Protein 3RPJ (pdb70)

CATH classification: 3.30.310.230

B-factor: mean 46.16, std 15.96, range [25.67, 108.01]

Solvent-accessible surface area: 14270 Å² total

Structure (mmCIF, N/CA/C/O backbone):
data_3RPJ
#
_entry.id   3RPJ
#
_cell.length_a   50.380
_cell.length_b   77.952
_cell.length_c   86.163
_cell.angle_alpha   90.000
_cell.angle_beta   90.000
_cell.angle_gamma   90.000
#
_symmetry.space_group_name_H-M   'P 21 21 21'
#
loop_
_entity.id
_entity.type
_entity.pdbx_description
1 polymer 'Curlin genes transcriptional regulator'
2 non-polymer 'SULFATE ION'
3 non-polymer 1,2-ETHANEDIOL
4 water water
#
loop_
_atom_site.group_PDB
_atom_site.id
_atom_site.type_symbol
_atom_site.label_atom_id
_atom_site.label_alt_id
_atom_site.label_comp_id
_atom_site.label_asym_id
_atom_site.label_entity_id
_atom_site.label_seq_id
_atom_site.pdbx_PDB_ins_code
_atom_site.Cartn_x
_atom_site.Cartn_y
_atom_site.Cartn_z
_atom_site.occupancy
_atom_site.B_iso_or_equiv
_atom_site.auth_seq_id
_atom_site.auth_comp_id
_atom_site.auth_asym_id
_atom_site.auth_atom_id
_atom_site.pdbx_PDB_model_num
ATOM 1 N N . LEU A 1 8 ? 52.242 45.455 21.589 1.00 77.23 5 LEU A N 1
ATOM 2 C CA . LEU A 1 8 ? 51.276 44.316 21.525 1.00 74.83 5 LEU A CA 1
ATOM 3 C C . LEU A 1 8 ? 51.960 43.015 21.942 1.00 73.17 5 LEU A C 1
ATOM 4 O O . LEU A 1 8 ? 53.135 42.792 21.626 1.00 73.27 5 LEU A O 1
ATOM 9 N N . HIS A 1 9 ? 51.210 42.158 22.632 1.00 71.73 6 HIS A N 1
ATOM 10 C CA . HIS A 1 9 ? 51.723 40.885 23.119 1.00 70.37 6 HIS A CA 1
ATOM 11 C C . HIS A 1 9 ? 50.784 39.729 22.750 1.00 67.28 6 HIS A C 1
ATOM 12 O O . HIS A 1 9 ? 49.578 39.810 22.974 1.00 66.95 6 HIS A O 1
ATOM 19 N N . PRO A 1 10 ? 51.332 38.653 22.160 1.00 64.24 7 PRO A N 1
ATOM 20 C CA . PRO A 1 10 ? 52.747 38.441 21.837 1.00 63.51 7 PRO A CA 1
ATOM 21 C C . PRO A 1 10 ? 53.283 39.377 20.745 1.00 62.59 7 PRO A C 1
ATOM 22 O O . PRO A 1 10 ? 52.505 39.907 19.941 1.00 62.01 7 PRO A O 1
ATOM 26 N N . THR A 1 11 ? 54.607 39.550 20.743 1.00 62.22 8 THR A N 1
ATOM 27 C CA . THR A 1 11 ? 55.337 40.403 19.794 1.00 61.99 8 THR A CA 1
ATOM 28 C C . THR A 1 11 ? 55.377 39.841 18.384 1.00 59.95 8 THR A C 1
ATOM 29 O O . THR A 1 11 ? 55.133 38.648 18.162 1.00 57.41 8 THR A O 1
ATOM 33 N N . ARG A 1 12 ? 55.720 40.709 17.437 1.00 59.91 9 ARG A N 1
ATOM 34 C CA . ARG A 1 12 ? 55.927 40.300 16.051 1.00 58.40 9 ARG A CA 1
ATOM 35 C C . ARG A 1 12 ? 57.033 39.250 15.977 1.00 56.86 9 ARG A C 1
ATOM 36 O O . ARG A 1 12 ? 56.876 38.239 15.295 1.00 54.89 9 ARG A O 1
ATOM 44 N N . GLY A 1 13 ? 58.134 39.500 16.683 1.00 57.17 10 GLY A N 1
ATOM 45 C CA . GLY A 1 13 ? 59.271 38.566 16.763 1.00 56.73 10 GLY A CA 1
ATOM 46 C C . GLY A 1 13 ? 58.890 37.171 17.240 1.00 54.00 10 GLY A C 1
ATOM 47 O O . GLY A 1 13 ? 59.271 36.181 16.624 1.00 52.93 10 GLY A O 1
ATOM 48 N N . LYS A 1 14 ? 58.105 37.104 18.315 1.00 52.08 11 LYS A N 1
ATOM 49 C CA . LYS A 1 14 ? 57.606 35.830 18.857 1.00 50.65 11 LYS A CA 1
ATOM 50 C C . LYS A 1 14 ? 56.699 35.107 17.864 1.00 47.03 11 LYS A C 1
ATOM 51 O O . LYS A 1 14 ? 56.765 33.880 17.768 1.00 45.34 11 LYS A O 1
ATOM 57 N N . LEU A 1 15 ? 55.830 35.860 17.172 1.00 45.04 12 LEU A N 1
ATOM 58 C CA . LEU A 1 15 ? 54.928 35.271 16.187 1.00 42.89 12 LEU A CA 1
ATOM 59 C C . LEU A 1 15 ? 55.727 34.689 15.033 1.00 41.83 12 LEU A C 1
ATOM 60 O O . LEU A 1 15 ? 55.461 33.576 14.585 1.00 38.83 12 LEU A O 1
ATOM 65 N N . LEU A 1 16 ? 56.718 35.438 14.566 1.00 42.94 13 LEU A N 1
ATOM 66 C CA . LEU A 1 16 ? 57.603 34.965 13.495 1.00 43.97 13 LEU A CA 1
ATOM 67 C C . LEU A 1 16 ? 58.262 33.615 13.820 1.00 43.44 13 LEU A C 1
ATOM 68 O O . LEU A 1 16 ? 58.287 32.706 12.986 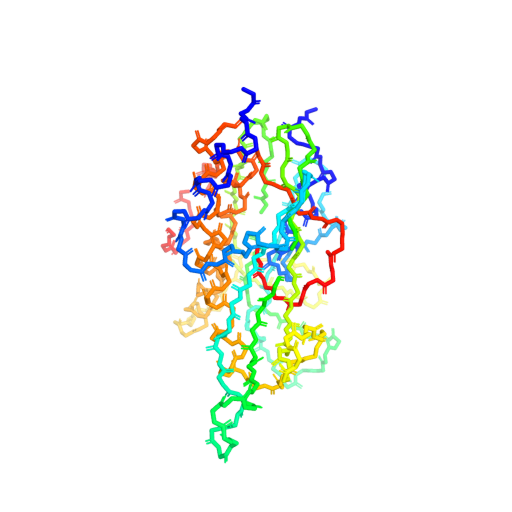1.00 42.83 13 LEU A O 1
ATOM 73 N N . LYS A 1 17 ? 58.853 33.521 15.002 1.00 44.05 14 LYS A N 1
ATOM 74 C CA . LYS A 1 17 ? 59.516 32.282 15.427 1.00 44.24 14 LYS A CA 1
ATOM 75 C C . LYS A 1 17 ? 58.498 31.149 15.560 1.00 41.68 14 LYS A C 1
ATOM 76 O O . LYS A 1 17 ? 58.719 30.039 15.069 1.00 41.79 14 LYS A O 1
ATOM 82 N N . ARG A 1 18 ? 57.357 31.437 16.171 1.00 39.46 15 ARG A N 1
ATOM 83 C CA . ARG A 1 18 ? 56.335 30.397 16.325 1.00 37.19 15 ARG A CA 1
ATOM 84 C C . ARG A 1 18 ? 55.835 29.893 14.988 1.00 35.30 15 ARG A C 1
ATOM 85 O O . ARG A 1 18 ? 55.672 28.681 14.813 1.00 34.98 15 ARG A O 1
ATOM 93 N N . PHE A 1 19 ? 55.587 30.802 14.038 1.00 34.11 16 PHE A N 1
ATOM 94 C CA . PHE A 1 19 ? 55.140 30.431 12.718 1.00 33.62 16 PHE A CA 1
ATOM 95 C C . PHE A 1 19 ? 56.210 29.694 11.910 1.00 33.27 16 PHE A C 1
ATOM 96 O O . PHE A 1 19 ? 55.888 28.819 11.115 1.00 32.64 16 PHE A O 1
ATOM 104 N N . ALA A 1 20 ? 57.457 30.067 12.087 1.00 34.42 17 ALA A N 1
ATOM 105 C CA . ALA A 1 20 ? 58.553 29.392 11.397 1.00 36.35 17 ALA A CA 1
ATOM 106 C C . ALA A 1 20 ? 58.659 27.922 11.817 1.00 37.41 17 ALA A C 1
ATOM 107 O O . ALA A 1 20 ? 59.155 27.098 11.056 1.00 38.79 17 ALA A O 1
ATOM 109 N N . GLN A 1 21 ? 58.245 27.620 13.052 1.00 36.97 18 GLN A N 1
ATOM 110 C CA . GLN A 1 21 ? 58.301 26.257 13.592 1.00 38.18 18 GLN A CA 1
ATOM 111 C C . GLN A 1 21 ? 57.351 25.285 12.869 1.00 37.11 18 GLN A C 1
ATOM 112 O O . GLN A 1 21 ? 57.543 24.090 12.927 1.00 36.68 18 GLN A O 1
ATOM 118 N N . ILE A 1 22 ? 56.314 25.814 12.229 1.00 36.42 19 ILE A N 1
ATOM 119 C CA . ILE A 1 22 ? 55.374 24.999 11.451 1.00 38.25 19 ILE A CA 1
ATOM 120 C C . ILE A 1 22 ? 55.980 24.347 10.227 1.00 39.32 19 ILE A C 1
ATOM 121 O O . ILE A 1 22 ? 55.450 23.368 9.762 1.00 40.12 19 ILE A O 1
ATOM 126 N N . GLY A 1 23 ? 57.096 24.869 9.722 1.00 41.37 20 GLY A N 1
ATOM 127 C CA . GLY A 1 23 ? 57.727 24.346 8.526 1.00 41.72 20 GLY A CA 1
ATOM 128 C C . GLY A 1 23 ? 58.267 25.431 7.586 1.00 42.68 20 GLY A C 1
ATOM 129 O O . GLY A 1 23 ? 58.301 26.638 7.918 1.00 41.39 20 GLY A O 1
ATOM 130 N N . PRO A 1 24 ? 58.675 25.010 6.381 1.00 43.36 21 PRO A N 1
ATOM 131 C CA . PRO A 1 24 ? 59.233 25.914 5.392 1.00 44.19 21 PRO A CA 1
ATOM 132 C C . PRO A 1 24 ? 58.129 26.645 4.616 1.00 41.44 21 PRO A C 1
ATOM 133 O O . PRO A 1 24 ? 57.990 26.410 3.399 1.00 43.19 21 PRO A O 1
ATOM 137 N N . TYR A 1 25 ? 57.294 27.434 5.309 1.00 38.50 22 TYR A N 1
ATOM 138 C CA . TYR A 1 25 ? 56.230 28.196 4.698 1.00 35.43 22 TYR A CA 1
ATOM 139 C C . TYR A 1 25 ? 56.436 29.695 4.834 1.00 35.06 22 TYR A C 1
ATOM 140 O O . TYR A 1 25 ? 56.364 30.432 3.856 1.00 34.94 22 TYR A O 1
ATOM 149 N N . ILE A 1 26 ? 56.705 30.157 6.040 1.00 34.83 23 ILE A N 1
ATOM 150 C CA . ILE A 1 26 ? 56.779 31.574 6.280 1.00 35.83 23 ILE A CA 1
ATOM 151 C C . ILE A 1 26 ? 57.993 32.155 5.535 1.00 39.16 23 ILE A C 1
ATOM 152 O O . ILE A 1 26 ? 59.019 31.508 5.478 1.00 40.05 23 ILE A O 1
ATOM 157 N N . ARG A 1 27 ? 57.836 33.333 4.933 1.00 40.61 24 ARG A N 1
ATOM 158 C CA . ARG A 1 27 ? 58.933 34.032 4.261 1.00 45.80 24 ARG A CA 1
ATOM 159 C C . ARG A 1 27 ? 59.201 35.306 5.049 1.00 48.11 24 ARG A C 1
ATOM 160 O O . ARG A 1 27 ? 58.480 36.311 4.893 1.00 47.60 24 ARG A O 1
ATOM 168 N N . GLU A 1 28 ? 60.200 35.247 5.925 1.00 51.25 25 GLU A N 1
ATOM 169 C CA . GLU A 1 28 ? 60.513 36.361 6.838 1.00 54.94 25 GLU A CA 1
ATOM 170 C C . GLU A 1 28 ? 60.748 37.676 6.097 1.00 57.31 25 GLU A C 1
ATOM 171 O O . GLU A 1 28 ? 60.212 38.710 6.494 1.00 57.64 25 GLU A O 1
ATOM 177 N N . GLN A 1 29 ? 61.530 37.638 5.019 1.00 59.68 26 GLN A N 1
ATOM 178 C CA . GLN A 1 29 ? 61.834 38.863 4.273 1.00 62.44 26 GLN A CA 1
ATOM 179 C C . GLN A 1 29 ? 60.599 39.499 3.601 1.00 60.67 26 GLN A C 1
ATOM 180 O O . GLN A 1 29 ? 60.689 40.618 3.108 1.00 62.52 26 GLN A O 1
ATOM 186 N N . GLN A 1 30 ? 59.456 38.810 3.577 1.00 57.10 27 GLN A N 1
ATOM 187 C CA . GLN A 1 30 ? 58.217 39.409 3.049 1.00 56.03 27 GLN A CA 1
ATOM 188 C C . GLN A 1 30 ? 57.168 39.699 4.115 1.00 54.41 27 GLN A C 1
ATOM 189 O O . GLN A 1 30 ? 56.056 40.096 3.794 1.00 53.38 27 GLN A O 1
ATOM 195 N N . CYS A 1 31 ? 57.516 39.513 5.381 1.00 54.41 28 CYS A N 1
ATOM 196 C CA . CYS A 1 31 ? 56.563 39.752 6.452 1.00 53.11 28 CYS A CA 1
ATOM 197 C C . CYS A 1 31 ? 56.492 41.236 6.786 1.00 55.44 28 CYS A C 1
ATOM 198 O O . CYS A 1 31 ? 57.507 41.828 7.133 1.00 59.26 28 CYS A O 1
ATOM 201 N N . GLU A 1 33 ? 55.063 43.853 6.864 1.00 72.48 30 GLU A N 1
ATOM 202 C CA . GLU A 1 33 ? 55.128 44.820 7.973 1.00 74.23 30 GLU A CA 1
ATOM 203 C C . GLU A 1 33 ? 53.737 44.926 8.621 1.00 72.50 30 GLU A C 1
ATOM 204 O O . GLU A 1 33 ? 52.856 45.599 8.072 1.00 73.57 30 GLU A O 1
ATOM 206 N N . SER A 1 34 ? 53.540 44.251 9.760 1.00 69.81 31 SER A N 1
ATOM 207 C CA . SER A 1 34 ? 52.181 43.954 10.312 1.00 66.82 31 SER A CA 1
ATOM 208 C C . SER A 1 34 ? 51.374 42.877 9.521 1.00 62.56 31 SER A C 1
ATOM 209 O O . SER A 1 34 ? 50.204 42.585 9.837 1.00 61.57 31 SER A O 1
ATOM 212 N N . GLN A 1 35 ? 51.985 42.317 8.481 1.00 59.17 32 GLN A N 1
ATOM 213 C CA . GLN A 1 35 ? 51.422 41.201 7.750 1.00 54.82 32 GLN A CA 1
ATOM 214 C C . GLN A 1 35 ? 52.472 40.114 7.790 1.00 50.55 32 GLN A C 1
ATOM 215 O O . GLN A 1 35 ? 53.663 40.405 7.777 1.00 51.02 32 GLN A O 1
ATOM 221 N N . PHE A 1 36 ? 52.040 38.861 7.886 1.00 44.96 33 PHE A N 1
ATOM 222 C CA . PHE A 1 36 ? 52.949 37.741 7.703 1.00 42.06 33 PHE A CA 1
ATOM 223 C C . PHE A 1 36 ? 52.641 37.106 6.331 1.00 39.83 33 PHE A C 1
ATOM 224 O O . PHE A 1 36 ? 51.495 37.090 5.887 1.00 38.88 33 PHE A O 1
ATOM 232 N N . PHE A 1 37 ? 53.680 36.608 5.683 1.00 38.37 34 PHE A N 1
ATOM 233 C CA . PHE A 1 37 ? 53.593 36.003 4.367 1.00 36.55 34 PHE A CA 1
ATOM 234 C C . PHE A 1 37 ? 54.086 34.564 4.394 1.00 34.80 34 PHE A C 1
ATOM 235 O O . PHE A 1 37 ? 55.176 34.279 4.893 1.00 35.81 34 PHE A O 1
ATOM 243 N N . PHE A 1 38 ? 53.267 33.673 3.843 1.00 32.14 35 PHE A N 1
ATOM 244 C CA . PHE A 1 38 ? 53.543 32.245 3.775 1.00 31.82 35 PHE A CA 1
ATOM 245 C C . PHE A 1 38 ? 53.362 31.782 2.339 1.00 31.93 35 PHE A C 1
ATOM 246 O O . PHE A 1 38 ? 52.503 32.294 1.621 1.00 31.43 35 PHE A O 1
ATOM 254 N N . ASP A 1 39 ? 54.132 30.789 1.905 1.00 32.08 36 ASP A N 1
ATOM 255 C CA . ASP A 1 39 ? 53.803 30.173 0.611 1.00 32.24 36 ASP A CA 1
ATOM 256 C C . ASP A 1 39 ? 54.265 28.737 0.543 1.00 33.34 36 ASP A C 1
ATOM 257 O O . ASP A 1 39 ? 54.940 28.260 1.459 1.00 33.82 36 ASP A O 1
ATOM 262 N N . CYS A 1 40 ? 53.839 28.052 -0.513 1.00 33.20 37 CYS A N 1
ATOM 263 C CA . CYS A 1 40 ? 54.143 26.660 -0.692 1.00 33.92 37 CYS A CA 1
ATOM 264 C C . CYS A 1 40 ? 54.219 26.341 -2.193 1.00 34.65 37 CYS A C 1
ATOM 265 O O . CYS A 1 40 ? 53.290 26.593 -2.943 1.00 31.44 37 CYS A O 1
ATOM 268 N N . LEU A 1 41 ? 55.401 25.865 -2.608 1.00 36.11 38 LEU A N 1
ATOM 269 C CA . LEU A 1 41 ? 55.670 25.401 -3.957 1.00 38.41 38 LEU A CA 1
ATOM 270 C C . LEU A 1 41 ? 55.305 23.937 -4.010 1.00 39.11 38 LEU A C 1
ATOM 271 O O . LEU A 1 41 ? 56.135 23.072 -3.754 1.00 40.99 38 LEU A O 1
ATOM 276 N N . ALA A 1 42 ? 54.057 23.674 -4.349 1.00 37.54 39 ALA A N 1
ATOM 277 C CA . ALA A 1 42 ? 53.482 22.350 -4.253 1.00 38.28 39 ALA A CA 1
ATOM 278 C C . ALA A 1 42 ? 53.782 21.441 -5.436 1.00 39.45 39 ALA A C 1
ATOM 279 O O . ALA A 1 42 ? 54.054 20.262 -5.234 1.00 41.69 39 ALA A O 1
ATOM 281 N N . VAL A 1 43 ? 53.717 21.958 -6.665 1.00 39.00 40 VAL A N 1
ATOM 282 C CA . VAL A 1 43 ? 53.868 21.129 -7.867 1.00 39.50 40 VAL A CA 1
ATOM 283 C C . VAL A 1 43 ? 54.738 21.866 -8.869 1.00 41.36 40 VAL A C 1
ATOM 284 O O . VAL A 1 43 ? 54.441 22.981 -9.275 1.00 38.71 40 VAL A O 1
ATOM 288 N N . CYS A 1 44 ? 55.865 21.263 -9.250 1.00 44.22 41 CYS A N 1
ATOM 289 C CA . CYS A 1 44 ? 56.699 21.876 -10.270 1.00 46.77 41 CYS A CA 1
ATOM 290 C C . CYS A 1 44 ? 55.977 21.917 -11.615 1.00 46.02 41 CYS A C 1
ATOM 291 O O . CYS A 1 44 ? 55.322 20.952 -12.001 1.00 46.60 41 CYS A O 1
ATOM 294 N N . VAL A 1 45 ? 56.073 23.043 -12.317 1.00 46.36 42 VAL A N 1
ATOM 295 C CA . VAL A 1 45 ? 55.348 23.238 -13.573 1.00 46.58 42 VAL A CA 1
ATOM 296 C C . VAL A 1 45 ? 55.900 22.303 -14.659 1.00 50.35 42 VAL A C 1
ATOM 297 O O . VAL A 1 45 ? 55.132 21.661 -15.392 1.00 49.22 42 VAL A O 1
ATOM 301 N N . ASN A 1 46 ? 57.226 22.234 -14.739 1.00 54.22 43 ASN A N 1
ATOM 302 C CA . ASN A 1 46 ? 57.931 21.393 -15.704 1.00 59.23 43 ASN A CA 1
ATOM 303 C C . ASN A 1 46 ? 59.308 21.067 -15.138 1.00 62.73 43 ASN A C 1
ATOM 304 O O . ASN A 1 46 ? 60.175 21.935 -15.067 1.00 63.74 43 ASN A O 1
ATOM 309 N N . LYS A 1 47 ? 59.486 19.826 -14.694 1.00 65.83 44 LYS A N 1
ATOM 310 C CA . LYS A 1 47 ? 60.775 19.381 -14.151 1.00 70.71 44 LYS A CA 1
ATOM 311 C C . LYS A 1 47 ? 61.910 19.358 -15.190 1.00 75.68 44 LYS A C 1
ATOM 312 O O . LYS A 1 47 ? 63.085 19.371 -14.810 1.00 78.51 44 LYS A O 1
ATOM 318 N N . LYS A 1 48 ? 61.573 19.317 -16.485 1.00 77.47 45 LYS A N 1
ATOM 319 C CA . LYS A 1 48 ? 62.596 19.304 -17.548 1.00 82.38 45 LYS A CA 1
ATOM 320 C C . LYS A 1 48 ? 63.368 20.626 -17.599 1.00 84.81 45 LYS A C 1
ATOM 321 O O . LYS A 1 48 ? 64.480 20.672 -18.113 1.00 88.93 45 LYS A O 1
ATOM 323 N N . VAL A 1 49 ? 62.786 21.696 -17.058 1.00 83.32 46 VAL A N 1
ATOM 324 C CA . VAL A 1 49 ? 63.474 22.988 -16.986 1.00 85.41 46 VAL A CA 1
ATOM 325 C C . VAL A 1 49 ? 64.570 22.955 -15.909 1.00 87.77 46 VAL A C 1
ATOM 326 O O . VAL A 1 49 ? 64.428 22.290 -14.876 1.00 86.46 46 VAL A O 1
ATOM 330 N N . THR A 1 50 ? 65.674 23.659 -16.157 1.00 91.89 47 THR A N 1
ATOM 331 C CA . THR A 1 50 ? 66.750 23.767 -15.162 1.00 94.21 47 THR A CA 1
ATOM 332 C C . THR A 1 50 ? 66.213 24.422 -13.896 1.00 91.25 47 THR A C 1
ATOM 333 O O . THR A 1 50 ? 65.206 25.141 -13.961 1.00 88.29 47 THR A O 1
ATOM 337 N N . PRO A 1 51 ? 66.870 24.180 -12.740 1.00 92.01 48 PRO A N 1
ATOM 338 C CA . PRO A 1 51 ? 66.359 24.700 -11.458 1.00 89.05 48 PRO A CA 1
ATOM 339 C C . PRO A 1 51 ? 66.352 26.234 -11.330 1.00 88.39 48 PRO A C 1
ATOM 340 O O . PRO A 1 51 ? 65.680 26.774 -10.444 1.00 85.74 48 PRO A O 1
ATOM 344 N N . GLU A 1 52 ? 67.126 26.920 -12.173 1.00 90.83 49 GLU A N 1
ATOM 345 C CA . GLU A 1 52 ? 67.148 28.382 -12.188 1.00 90.37 49 GLU A CA 1
ATOM 346 C C . GLU A 1 52 ? 65.785 28.966 -12.610 1.00 85.84 49 GLU A C 1
ATOM 347 O O . GLU A 1 52 ? 65.231 29.798 -11.893 1.00 83.81 49 GLU A O 1
ATOM 349 N N . LYS A 1 53 ? 65.254 28.515 -13.749 1.00 84.06 50 LYS A N 1
ATOM 350 C CA . LYS A 1 53 ? 63.997 29.058 -14.324 1.00 80.39 50 LYS A CA 1
ATOM 351 C C . LYS A 1 53 ? 62.721 28.266 -13.956 1.00 75.17 50 LYS A C 1
ATOM 352 O O . LYS A 1 53 ? 61.646 28.485 -14.544 1.00 73.35 50 LYS A O 1
ATOM 354 N N . ARG A 1 54 ? 62.832 27.361 -12.987 1.00 72.53 51 ARG A N 1
ATOM 355 C CA . ARG A 1 54 ? 61.697 26.527 -12.601 1.00 68.28 51 ARG A CA 1
ATOM 356 C C . ARG A 1 54 ? 60.540 27.330 -12.010 1.00 62.80 51 ARG A C 1
ATOM 357 O O . ARG A 1 54 ? 60.741 28.289 -11.274 1.00 62.69 51 ARG A O 1
ATOM 365 N N . GLU A 1 55 ? 59.328 26.901 -12.332 1.00 57.70 52 GLU A N 1
ATOM 366 C CA . GLU A 1 55 ? 58.107 27.537 -11.850 1.00 53.02 52 GLU A CA 1
ATOM 367 C C . GLU A 1 55 ? 57.285 26.487 -11.114 1.00 48.55 52 GLU A C 1
ATOM 368 O O . GLU A 1 55 ? 57.477 25.281 -11.346 1.00 47.76 52 GLU A O 1
ATOM 374 N N . PHE A 1 56 ? 56.350 26.936 -10.256 1.00 44.36 53 PHE A N 1
ATOM 375 C CA . PHE A 1 56 ? 55.578 26.033 -9.431 1.00 40.10 53 PHE A CA 1
ATOM 376 C C . PHE A 1 56 ? 54.099 26.436 -9.353 1.00 36.61 53 PHE A C 1
ATOM 377 O O . PHE A 1 56 ? 53.770 27.617 -9.294 1.00 36.31 53 PHE A O 1
ATOM 385 N N . TRP A 1 57 ? 53.224 25.443 -9.363 1.00 34.08 54 TRP A N 1
ATOM 386 C CA . TRP A 1 57 ? 51.836 25.638 -8.943 1.00 31.17 54 TRP A CA 1
ATOM 387 C C . TRP A 1 57 ? 51.806 25.474 -7.427 1.00 30.69 54 TRP A C 1
ATOM 388 O O . TRP A 1 57 ? 52.427 24.549 -6.852 1.00 30.44 54 TRP A O 1
ATOM 399 N N . GLY A 1 58 ? 51.090 26.375 -6.756 1.00 29.87 55 GLY A N 1
ATOM 400 C CA . GLY A 1 58 ? 51.017 26.316 -5.316 1.00 28.60 55 GLY A CA 1
ATOM 401 C C . GLY A 1 58 ? 50.077 27.351 -4.749 1.00 28.18 55 GLY A C 1
ATOM 402 O O . GLY A 1 58 ? 49.048 27.649 -5.345 1.00 26.07 55 GLY A O 1
ATOM 403 N N . TRP A 1 59 ? 50.407 27.834 -3.545 1.00 28.56 56 TRP A N 1
ATOM 404 C CA . TRP A 1 59 ? 49.583 28.830 -2.871 1.00 27.74 56 TRP A CA 1
ATOM 405 C C . TRP A 1 59 ? 50.435 29.791 -2.087 1.00 28.73 56 TRP A C 1
ATOM 406 O O . TRP A 1 59 ? 51.607 29.524 -1.768 1.00 29.10 56 TRP A O 1
ATOM 417 N N . TRP A 1 60 ? 49.858 30.954 -1.826 1.00 29.13 57 TRP A N 1
ATOM 418 C CA . TRP A 1 60 ? 50.447 31.894 -0.903 1.00 29.17 57 TRP A CA 1
ATOM 419 C C . TRP A 1 60 ? 49.360 32.495 -0.032 1.00 29.22 57 TRP A C 1
ATOM 420 O O . TRP A 1 60 ? 48.168 32.466 -0.374 1.00 28.77 57 TRP A O 1
ATOM 439 N N . GLU A 1 62 ? 48.481 35.604 3.059 1.00 30.89 59 GLU A N 1
ATOM 440 C CA . GLU A 1 62 ? 48.761 36.830 3.801 1.00 33.92 59 GLU A CA 1
ATOM 441 C C . GLU A 1 62 ? 47.967 36.752 5.083 1.00 32.64 59 GLU A C 1
ATOM 442 O O . GLU A 1 62 ? 46.754 36.464 5.064 1.00 31.99 59 GLU A O 1
ATOM 448 N N . LEU A 1 63 ? 48.650 36.956 6.196 1.00 33.35 60 LEU A N 1
ATOM 449 C CA . LEU A 1 63 ? 48.036 36.844 7.525 1.00 33.20 60 LEU A CA 1
ATOM 450 C C . LEU A 1 63 ? 48.113 38.219 8.176 1.00 35.26 60 LEU A C 1
ATOM 451 O O . LEU A 1 63 ? 49.197 38.691 8.526 1.00 35.88 60 LEU A O 1
ATOM 456 N N . GLU A 1 64 ? 46.978 38.880 8.308 1.00 36.54 61 GLU A N 1
ATOM 457 C CA . GLU A 1 64 ? 46.965 40.230 8.896 1.00 39.75 61 GLU A CA 1
ATOM 458 C C . GLU A 1 64 ? 46.726 40.144 10.418 1.00 39.72 61 GLU A C 1
ATOM 459 O O . GLU A 1 64 ? 45.956 39.340 10.879 1.00 38.30 61 GLU A O 1
ATOM 465 N N . ARG A 1 65 ? 47.388 40.992 11.177 1.00 42.50 62 ARG A N 1
ATOM 466 C CA . ARG A 1 65 ? 47.100 41.139 12.615 1.00 43.23 62 ARG A CA 1
ATOM 467 C C . ARG A 1 65 ? 46.207 42.347 12.949 1.00 44.48 62 ARG A C 1
ATOM 468 O O . ARG A 1 65 ? 46.362 43.427 12.391 1.00 45.97 62 ARG A O 1
ATOM 476 N N . ASN A 1 66 ? 45.218 42.136 13.810 1.00 43.22 63 ASN A N 1
ATOM 477 C CA . ASN A 1 66 ? 44.559 43.235 14.514 1.00 44.73 63 ASN A CA 1
ATOM 478 C C . ASN A 1 66 ? 44.379 42.769 15.927 1.00 43.82 63 ASN A C 1
ATOM 479 O O . ASN A 1 66 ? 43.518 41.943 16.190 1.00 42.87 63 ASN A O 1
ATOM 484 N N . GLY A 1 67 ? 45.230 43.276 16.823 1.00 44.67 64 GLY A N 1
ATOM 485 C CA . GLY A 1 67 ? 45.233 42.912 18.230 1.00 44.62 64 GLY A CA 1
ATOM 486 C C . GLY A 1 67 ? 45.363 41.413 18.466 1.00 42.10 64 GLY A C 1
ATOM 487 O O . GLY A 1 67 ? 46.320 40.780 18.011 1.00 40.79 64 GLY A O 1
ATOM 488 N N . GLU A 1 68 ? 44.370 40.835 19.129 1.00 41.48 65 GLU A N 1
ATOM 489 C CA . GLU A 1 68 ? 44.338 39.400 19.417 1.00 40.62 65 GLU A CA 1
ATOM 490 C C . GLU A 1 68 ? 43.816 38.551 18.244 1.00 38.14 65 GLU A C 1
ATOM 491 O O . GLU A 1 68 ? 43.688 37.335 18.373 1.00 37.20 65 GLU A O 1
ATOM 497 N N . GLN A 1 69 ? 43.512 39.174 17.105 1.00 37.41 66 GLN A N 1
ATOM 498 C CA . GLN A 1 69 ? 42.932 38.484 15.970 1.00 36.45 66 GLN A CA 1
ATOM 499 C C . GLN A 1 69 ? 43.951 38.432 14.818 1.00 35.27 66 GLN A C 1
ATOM 500 O O . GLN A 1 69 ? 44.671 39.403 14.578 1.00 36.07 66 GLN A O 1
ATOM 506 N N . LEU A 1 70 ? 44.022 37.294 14.143 1.00 33.92 67 LEU A N 1
ATOM 507 C CA . LEU A 1 70 ? 44.837 37.141 12.940 1.00 34.02 67 LEU A CA 1
ATOM 508 C C . LEU A 1 70 ? 43.927 36.712 11.819 1.00 33.15 67 LEU A C 1
ATOM 509 O O . LEU A 1 70 ? 43.083 35.828 12.003 1.00 33.02 67 LEU A O 1
ATOM 514 N N . ILE A 1 71 ? 44.081 37.362 10.672 1.00 33.61 68 ILE A N 1
ATOM 515 C CA . ILE A 1 71 ? 43.130 37.250 9.581 1.00 33.68 68 ILE A CA 1
ATOM 516 C C . ILE A 1 71 ? 43.850 36.690 8.337 1.00 32.74 68 ILE A C 1
ATOM 517 O O . ILE A 1 71 ? 44.804 37.269 7.851 1.00 33.00 68 ILE A O 1
ATOM 522 N N . TYR A 1 72 ? 43.393 35.550 7.845 1.00 32.04 69 TYR A N 1
ATOM 523 C CA . TYR A 1 72 ? 44.123 34.862 6.779 1.00 31.13 69 TYR A CA 1
ATOM 524 C C . TYR A 1 72 ? 43.468 35.025 5.422 1.00 30.84 69 TYR A C 1
ATOM 525 O O . TYR A 1 72 ? 42.242 35.056 5.310 1.00 30.41 69 TYR A O 1
ATOM 534 N N . TYR A 1 73 ? 44.303 35.112 4.397 1.00 30.56 70 TYR A N 1
ATOM 535 C CA . TYR A 1 73 ? 43.833 35.212 2.999 1.00 30.88 70 TYR A CA 1
ATOM 536 C C . TYR A 1 73 ? 44.761 34.407 2.093 1.00 30.05 70 TYR A C 1
ATOM 537 O O . TYR A 1 73 ? 45.894 34.831 1.816 1.00 31.40 70 TYR A O 1
ATOM 546 N N . TYR A 1 74 ? 44.298 33.213 1.711 1.00 28.45 71 TYR A N 1
ATOM 547 C CA . TYR A 1 74 ? 45.029 32.314 0.798 1.00 27.78 71 TYR A CA 1
ATOM 548 C C . TYR A 1 74 ? 44.628 32.618 -0.640 1.00 27.65 71 TYR A C 1
ATOM 549 O O . TYR A 1 74 ? 43.447 32.924 -0.922 1.00 27.24 71 TYR A O 1
ATOM 558 N N . GLN A 1 75 ? 45.597 32.477 -1.530 1.00 26.81 72 GLN A N 1
ATOM 559 C CA . GLN A 1 75 ? 45.351 32.443 -2.969 1.00 27.69 72 GLN A CA 1
ATOM 560 C C . GLN A 1 75 ? 46.122 31.273 -3.570 1.00 27.90 72 GLN A C 1
ATOM 561 O O . GLN A 1 75 ? 47.243 30.954 -3.126 1.00 29.12 72 GLN A O 1
ATOM 567 N N . VAL A 1 76 ? 45.523 30.683 -4.600 1.00 27.88 73 VAL A N 1
ATOM 568 C CA . VAL A 1 76 ? 46.101 29.592 -5.355 1.00 27.60 73 VAL A CA 1
ATOM 569 C C . VAL A 1 76 ? 46.588 30.128 -6.678 1.00 28.40 73 VAL A C 1
ATOM 570 O O . VAL A 1 76 ? 45.926 30.947 -7.350 1.00 28.88 73 VAL A O 1
ATOM 574 N N . GLY A 1 77 ? 47.803 29.738 -7.046 1.00 28.56 74 GLY A N 1
ATOM 575 C CA . GLY A 1 77 ? 48.279 30.082 -8.356 1.00 29.28 74 GLY A CA 1
ATOM 576 C C . GLY A 1 77 ? 49.650 29.568 -8.758 1.00 29.01 74 GLY A C 1
ATOM 577 O O . GLY A 1 77 ? 49.980 28.413 -8.520 1.00 29.22 74 GLY A O 1
ATOM 578 N N . LEU A 1 78 ? 50.411 30.457 -9.384 1.00 30.76 75 LEU A N 1
ATOM 579 C CA . LEU A 1 78 ? 51.641 30.135 -10.077 1.00 31.92 75 LEU A CA 1
ATOM 580 C C . LEU A 1 78 ? 52.765 31.000 -9.537 1.00 34.05 75 LEU A C 1
ATOM 581 O O . LEU A 1 78 ? 52.623 32.211 -9.426 1.00 34.04 75 LEU A O 1
ATOM 586 N N . PHE A 1 79 ? 53.855 30.345 -9.178 1.00 35.02 76 PHE A N 1
ATOM 587 C CA . PHE A 1 79 ? 55.079 31.049 -8.773 1.00 39.10 76 PHE A CA 1
ATOM 588 C C . PHE A 1 79 ? 55.974 30.999 -9.995 1.00 42.39 76 PHE A C 1
ATOM 589 O O . PHE A 1 79 ? 56.472 29.938 -10.348 1.00 43.16 76 PHE A O 1
ATOM 597 N N . ASP A 1 80 ? 56.125 32.136 -10.669 1.00 46.31 77 ASP A N 1
ATOM 598 C CA . ASP A 1 80 ? 56.759 32.182 -11.985 1.00 50.46 77 ASP A CA 1
ATOM 599 C C . ASP A 1 80 ? 58.287 32.350 -11.919 1.00 54.58 77 ASP A C 1
ATOM 600 O O . ASP A 1 80 ? 58.866 32.468 -10.830 1.00 54.68 77 ASP A O 1
ATOM 605 N N . LYS A 1 81 ? 58.917 32.344 -13.092 1.00 58.66 78 LYS A N 1
ATOM 606 C CA . LYS A 1 81 ? 60.385 32.438 -13.219 1.00 63.57 78 LYS A CA 1
ATOM 607 C C . LYS A 1 81 ? 60.972 33.687 -12.573 1.00 66.38 78 LYS A C 1
ATOM 608 O O . LYS A 1 81 ? 62.178 33.734 -12.276 1.00 70.15 78 LYS A O 1
ATOM 610 N N . ASN A 1 82 ? 60.140 34.712 -12.399 1.00 65.95 79 ASN A N 1
ATOM 611 C CA . ASN A 1 82 ? 60.584 35.988 -11.835 1.00 68.37 79 ASN A CA 1
ATOM 612 C C . ASN A 1 82 ? 60.488 36.014 -10.330 1.00 66.17 79 ASN A C 1
ATOM 613 O O . ASN A 1 82 ? 60.998 36.935 -9.695 1.00 68.55 79 ASN A O 1
ATOM 618 N N . GLY A 1 83 ? 59.836 35.001 -9.757 1.00 61.90 80 GLY A N 1
ATOM 619 C CA . GLY A 1 83 ? 59.668 34.898 -8.321 1.00 58.95 80 GLY A CA 1
ATOM 620 C C . GLY A 1 83 ? 58.392 35.574 -7.852 1.00 55.54 80 GLY A C 1
ATOM 621 O O . GLY A 1 83 ? 58.246 35.869 -6.681 1.00 54.96 80 GLY A O 1
ATOM 622 N N . ASP A 1 84 ? 57.465 35.804 -8.774 1.00 53.26 81 ASP A N 1
ATOM 623 C CA . ASP A 1 84 ? 56.211 36.479 -8.475 1.00 50.33 81 ASP A CA 1
ATOM 624 C C . ASP A 1 84 ? 55.082 35.459 -8.437 1.00 46.14 81 ASP A C 1
ATOM 625 O O . ASP A 1 84 ? 55.043 34.544 -9.252 1.00 45.51 81 ASP A O 1
ATOM 630 N N . TRP A 1 85 ? 54.166 35.633 -7.499 1.00 42.53 82 TRP A N 1
ATOM 631 C CA . TRP A 1 85 ? 52.959 34.821 -7.456 1.00 39.37 82 TRP A CA 1
ATOM 632 C C . TRP A 1 85 ? 51.869 35.464 -8.311 1.00 39.24 82 TRP A C 1
ATOM 633 O O . TRP A 1 85 ? 51.655 36.674 -8.222 1.00 40.06 82 TRP A O 1
ATOM 644 N N . VAL A 1 86 ? 51.199 34.643 -9.130 1.00 37.51 83 VAL A N 1
ATOM 645 C CA . VAL A 1 86 ? 50.078 35.066 -9.945 1.00 36.97 83 VAL A CA 1
ATOM 646 C C . VAL A 1 86 ? 48.898 34.173 -9.651 1.00 33.90 83 VAL A C 1
ATOM 647 O O . VAL A 1 86 ? 49.043 32.956 -9.593 1.00 31.78 83 VAL A O 1
ATOM 651 N N . ASN A 1 87 ? 47.718 34.770 -9.521 1.00 33.13 84 ASN A N 1
ATOM 652 C CA . ASN A 1 87 ? 46.516 34.018 -9.171 1.00 31.67 84 ASN A CA 1
ATOM 653 C C . ASN A 1 87 ? 45.864 33.198 -10.300 1.00 31.55 84 ASN A C 1
ATOM 654 O O . ASN A 1 87 ? 44.649 33.241 -10.487 1.00 31.34 84 ASN A O 1
ATOM 659 N N . GLN A 1 88 ? 46.668 32.428 -11.033 1.00 32.05 85 GLN A N 1
ATOM 660 C CA . GLN A 1 88 ? 46.181 31.561 -12.132 1.00 32.26 85 GLN A CA 1
ATOM 661 C C . GLN A 1 88 ? 46.702 30.184 -11.894 1.00 30.43 85 GLN A C 1
ATOM 662 O O . GLN A 1 88 ? 47.875 30.036 -11.611 1.00 30.96 85 GLN A O 1
ATOM 668 N N . VAL A 1 89 ? 45.873 29.179 -12.106 1.00 28.41 86 VAL A N 1
ATOM 669 C CA . VAL A 1 89 ? 46.279 27.815 -11.853 1.00 28.45 86 VAL A CA 1
ATOM 670 C C . VAL A 1 89 ? 45.957 26.914 -13.045 1.00 28.10 86 VAL A C 1
ATOM 671 O O . VAL A 1 89 ? 44.955 27.097 -13.698 1.00 28.91 86 VAL A O 1
ATOM 675 N N . ILE A 1 90 ? 46.835 25.960 -13.339 1.00 28.16 87 ILE A N 1
ATOM 676 C CA . ILE A 1 90 ? 46.571 24.974 -14.393 1.00 27.93 87 ILE A CA 1
ATOM 677 C C . ILE A 1 90 ? 45.284 24.242 -14.043 1.00 27.38 87 ILE A C 1
ATOM 678 O O . ILE A 1 90 ? 45.060 23.877 -12.892 1.00 27.43 87 ILE A O 1
ATOM 683 N N . SER A 1 91 ? 44.430 24.053 -15.035 1.00 28.74 88 SER A N 1
ATOM 684 C CA . SER A 1 91 ? 43.099 23.525 -14.811 1.00 28.28 88 SER A CA 1
ATOM 685 C C . SER A 1 91 ? 43.087 21.983 -14.852 1.00 29.67 88 SER A C 1
ATOM 686 O O . SER A 1 91 ? 42.373 21.364 -15.646 1.00 29.91 88 SER A O 1
ATOM 689 N N . LYS A 1 92 ? 43.832 21.394 -13.924 1.00 30.03 89 LYS A N 1
ATOM 690 C CA . LYS A 1 92 ? 43.992 19.928 -13.828 1.00 31.46 89 LYS A CA 1
ATOM 691 C C . LYS A 1 92 ? 43.600 19.481 -12.438 1.00 30.55 89 LYS A C 1
ATOM 692 O O . LYS A 1 92 ? 44.128 19.968 -11.447 1.00 30.60 89 LYS A O 1
ATOM 698 N N . LYS A 1 93 ? 42.677 18.536 -12.367 1.00 31.04 90 LYS A N 1
ATOM 699 C CA . LYS A 1 93 ? 42.200 17.996 -11.105 1.00 31.97 90 LYS A CA 1
ATOM 700 C C . LYS A 1 93 ? 43.321 17.512 -10.198 1.00 32.55 90 LYS A C 1
ATOM 701 O O . LYS A 1 93 ? 43.374 17.877 -9.032 1.00 31.34 90 LYS A O 1
ATOM 707 N N . ASP A 1 94 ? 44.252 16.728 -10.739 1.00 33.89 91 ASP A N 1
ATOM 708 C CA . ASP A 1 94 ? 45.327 16.181 -9.905 1.00 35.75 91 ASP A CA 1
ATOM 709 C C . ASP A 1 94 ? 46.235 17.259 -9.302 1.00 34.26 91 ASP A C 1
ATOM 710 O O . ASP A 1 94 ? 46.607 17.180 -8.123 1.00 35.16 91 ASP A O 1
ATOM 715 N N . VAL A 1 95 ? 46.574 18.275 -10.084 1.00 32.88 92 VAL A N 1
ATOM 716 C CA . VAL A 1 95 ? 47.435 19.333 -9.587 1.00 31.79 92 VAL A CA 1
ATOM 717 C C . VAL A 1 95 ? 46.725 20.144 -8.491 1.00 30.43 92 VAL A C 1
ATOM 718 O O . VAL A 1 95 ? 47.283 20.435 -7.431 1.00 29.44 92 VAL A O 1
ATOM 722 N N . ILE A 1 96 ? 45.462 20.488 -8.735 1.00 29.85 93 ILE A N 1
ATOM 723 C CA . ILE A 1 96 ? 44.683 21.250 -7.783 1.00 30.07 93 ILE A CA 1
ATOM 724 C C . ILE A 1 96 ? 44.536 20.465 -6.461 1.00 31.23 93 ILE A C 1
ATOM 725 O O . ILE A 1 96 ? 44.672 21.057 -5.385 1.00 30.85 93 ILE A O 1
ATOM 730 N N . GLU A 1 97 ? 44.305 19.154 -6.542 1.00 33.09 94 GLU A N 1
ATOM 731 C CA . GLU A 1 97 ? 44.205 18.316 -5.364 1.00 34.87 94 GLU A CA 1
ATOM 732 C C . GLU A 1 97 ? 45.497 18.327 -4.557 1.00 34.19 94 GLU A C 1
ATOM 733 O O . GLU A 1 97 ? 45.454 18.470 -3.325 1.00 33.44 94 GLU A O 1
ATOM 739 N N . SER A 1 98 ? 46.638 18.222 -5.226 1.00 33.17 95 SER A N 1
ATOM 740 C CA . SER A 1 98 ? 47.912 18.288 -4.506 1.00 34.76 95 SER A CA 1
AT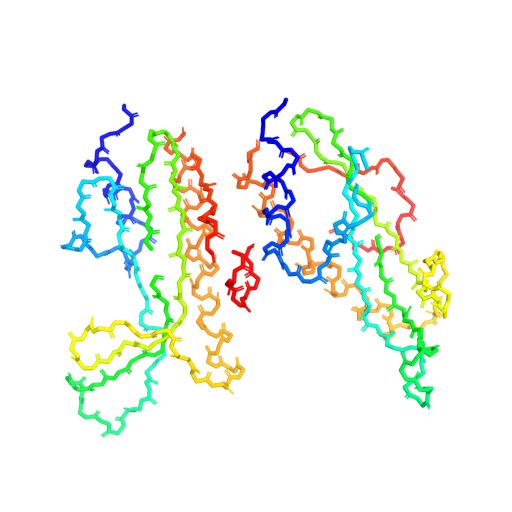OM 741 C C . SER A 1 98 ? 48.117 19.625 -3.810 1.00 32.87 95 SER A C 1
ATOM 742 O O . SER A 1 98 ? 48.559 19.649 -2.666 1.00 32.74 95 SER A O 1
ATOM 745 N N . ILE A 1 99 ? 47.814 20.733 -4.503 1.00 31.76 96 ILE A N 1
ATOM 746 C CA . ILE A 1 99 ? 47.927 22.066 -3.884 1.00 30.57 96 ILE A CA 1
ATOM 747 C C . ILE A 1 99 ? 47.047 22.120 -2.633 1.00 29.88 96 ILE A C 1
ATOM 748 O O . ILE A 1 99 ? 47.468 22.546 -1.552 1.00 29.87 96 ILE A O 1
ATOM 753 N N . HIS A 1 100 ? 45.801 21.718 -2.805 1.00 30.19 97 HIS A N 1
ATOM 754 C CA . HIS A 1 100 ? 44.836 21.703 -1.744 1.00 31.68 97 HIS A CA 1
ATOM 755 C C . HIS A 1 100 ? 45.293 20.854 -0.562 1.00 31.92 97 HIS A C 1
ATOM 756 O O . HIS A 1 100 ? 45.165 21.273 0.597 1.00 32.00 97 HIS A O 1
ATOM 763 N N . GLU A 1 101 ? 45.864 19.692 -0.826 1.00 33.78 98 GLU A N 1
ATOM 764 C CA . GLU A 1 101 ? 46.338 18.866 0.330 1.00 36.64 98 GLU A CA 1
ATOM 765 C C . GLU A 1 101 ? 47.438 19.610 1.142 1.00 34.22 98 GLU A C 1
ATOM 766 O O . GLU A 1 101 ? 47.429 19.554 2.358 1.00 35.24 98 GLU A O 1
ATOM 772 N N . THR A 1 102 ? 48.339 20.344 0.477 1.00 33.20 99 THR A N 1
ATOM 773 C CA . THR A 1 102 ? 49.407 21.030 1.183 1.00 32.54 99 THR A CA 1
ATOM 774 C C . THR A 1 102 ? 48.819 22.144 2.020 1.00 31.77 99 THR A C 1
ATOM 775 O O . THR A 1 102 ? 49.288 22.409 3.146 1.00 31.37 99 THR A O 1
ATOM 779 N N . LEU A 1 103 ? 47.747 22.751 1.506 1.00 30.80 100 LEU A N 1
ATOM 780 C CA . LEU A 1 103 ? 47.158 23.910 2.125 1.00 30.54 100 LEU A CA 1
ATOM 781 C C . LEU A 1 103 ? 46.435 23.477 3.417 1.00 30.97 100 LEU A C 1
ATOM 782 O O . LEU A 1 103 ? 46.611 24.094 4.472 1.00 30.51 100 LEU A O 1
ATOM 787 N N . ILE A 1 104 ? 45.606 22.447 3.320 1.00 31.50 101 ILE A N 1
ATOM 788 C CA . ILE A 1 104 ? 44.846 21.956 4.485 1.00 33.95 101 ILE A CA 1
ATOM 789 C C . ILE A 1 104 ? 45.759 21.485 5.604 1.00 34.39 101 ILE A C 1
ATOM 790 O O . ILE A 1 104 ? 45.492 21.731 6.770 1.00 33.57 101 ILE A O 1
ATOM 795 N N . ARG A 1 105 ? 46.839 20.796 5.246 1.00 34.81 102 ARG A N 1
ATOM 796 C CA . ARG A 1 105 ? 47.757 20.296 6.255 1.00 36.47 102 ARG A CA 1
ATOM 797 C C . ARG A 1 105 ? 48.448 21.463 6.958 1.00 34.29 102 ARG A C 1
ATOM 798 O O . ARG A 1 105 ? 48.580 21.457 8.188 1.00 33.31 102 ARG A O 1
ATOM 806 N N . PHE A 1 106 ? 48.914 22.437 6.175 1.00 31.49 103 PHE A N 1
ATOM 807 C CA . PHE A 1 106 ? 49.489 23.647 6.733 1.00 30.56 103 PHE A CA 1
ATOM 808 C C . PHE A 1 106 ? 48.505 24.360 7.672 1.00 30.19 103 PHE A C 1
ATOM 809 O O . PHE A 1 106 ? 48.838 24.735 8.796 1.00 29.65 103 PHE A O 1
ATOM 817 N N . HIS A 1 107 ? 47.286 24.533 7.209 1.00 29.68 104 HIS A N 1
ATOM 818 C CA . HIS A 1 107 ? 46.302 25.267 7.969 1.00 30.61 104 HIS A CA 1
ATOM 819 C C . HIS A 1 107 ? 46.014 24.619 9.326 1.00 32.06 104 HIS A C 1
ATOM 820 O O . HIS A 1 107 ? 45.875 25.300 10.341 1.00 31.43 104 HIS A O 1
ATOM 827 N N . ASP A 1 108 ? 45.952 23.300 9.344 1.00 33.25 105 ASP A N 1
ATOM 828 C CA . ASP A 1 108 ? 45.808 22.584 10.598 1.00 35.59 105 ASP A CA 1
ATOM 829 C C . ASP A 1 108 ? 46.922 22.946 11.604 1.00 34.37 105 ASP A C 1
ATOM 830 O O . ASP A 1 108 ? 46.626 23.199 12.786 1.00 35.13 105 ASP A O 1
ATOM 835 N N . PHE A 1 109 ? 48.173 23.006 11.150 1.00 33.00 106 PHE A N 1
ATOM 836 C CA . PHE A 1 109 ? 49.278 23.452 12.015 1.00 32.93 106 PHE A CA 1
ATOM 837 C C . PHE A 1 109 ? 49.160 24.913 12.423 1.00 31.79 106 PHE A C 1
ATOM 838 O O . PHE A 1 109 ? 49.473 25.271 13.563 1.00 30.93 106 PHE A O 1
ATOM 846 N N . LEU A 1 110 ? 48.722 25.756 11.501 1.00 30.60 107 LEU A N 1
ATOM 847 C CA . LEU A 1 110 ? 48.535 27.165 11.811 1.00 31.62 107 LEU A CA 1
ATOM 848 C C . LEU A 1 110 ? 47.476 27.367 12.902 1.00 31.17 107 LEU A C 1
ATOM 849 O O . LEU A 1 110 ? 47.659 28.157 13.836 1.00 31.23 107 LEU A O 1
ATOM 854 N N . GLN A 1 111 ? 46.366 26.662 12.775 1.00 31.58 108 GLN A N 1
ATOM 855 C CA . GLN A 1 111 ? 45.322 26.727 13.782 1.00 33.45 108 GLN A CA 1
ATOM 856 C C . GLN A 1 111 ? 45.840 26.375 15.166 1.00 33.99 108 GLN A C 1
ATOM 857 O O . GLN A 1 111 ? 45.577 27.096 16.138 1.00 33.65 108 GLN A O 1
ATOM 863 N N . ALA A 1 112 ? 46.604 25.286 15.246 1.00 33.86 109 ALA A N 1
ATOM 864 C CA . ALA A 1 112 ? 47.169 24.845 16.519 1.00 35.07 109 ALA A CA 1
ATOM 865 C C . ALA A 1 112 ? 48.181 25.857 17.065 1.00 34.17 109 ALA A C 1
ATOM 866 O O . ALA A 1 112 ? 48.179 26.136 18.273 1.00 35.69 109 ALA A O 1
ATOM 868 N N . ALA A 1 113 ? 48.966 26.480 16.190 1.00 32.21 110 ALA A N 1
ATOM 869 C CA . ALA A 1 113 ? 49.938 27.493 16.624 1.00 32.64 110 ALA A CA 1
ATOM 870 C C . ALA A 1 113 ? 49.235 28.754 17.161 1.00 32.36 110 ALA A C 1
ATOM 871 O O . ALA A 1 113 ? 49.597 29.263 18.203 1.00 32.97 110 ALA A O 1
ATOM 873 N N . VAL A 1 114 ? 48.226 29.234 16.452 1.00 31.52 111 VAL A N 1
ATOM 874 C CA . VAL A 1 114 ? 47.456 30.403 16.905 1.00 32.23 111 VAL A CA 1
ATOM 875 C C . VAL A 1 114 ? 46.747 30.149 18.252 1.00 33.94 111 VAL A C 1
ATOM 876 O O . VAL A 1 114 ? 46.686 31.028 19.137 1.00 34.13 111 VAL A O 1
ATOM 880 N N . SER A 1 115 ? 46.219 28.945 18.408 1.00 35.10 112 SER A N 1
ATOM 881 C CA . SER A 1 115 ? 45.614 28.552 19.663 1.00 37.84 112 SER A CA 1
ATOM 882 C C . SER A 1 115 ? 46.664 28.591 20.797 1.00 38.21 112 SER A C 1
ATOM 883 O O . SER A 1 115 ? 46.404 29.117 21.885 1.00 38.96 112 SER A O 1
ATOM 886 N N . GLU A 1 116 ? 47.863 28.073 20.525 1.00 37.36 113 GLU A N 1
ATOM 887 C CA . GLU A 1 116 ? 48.948 28.068 21.516 1.00 37.81 113 GLU A CA 1
ATOM 888 C C . GLU A 1 116 ? 49.324 29.488 21.886 1.00 37.13 113 GLU A C 1
ATOM 889 O O . GLU A 1 116 ? 49.635 29.781 23.046 1.00 38.72 113 GLU A O 1
ATOM 895 N N . LEU A 1 117 ? 49.285 30.365 20.895 1.00 36.18 114 LEU A N 1
ATOM 896 C CA . LEU A 1 117 ? 49.576 31.774 21.112 1.00 36.91 114 LEU A CA 1
ATOM 897 C C . LEU A 1 117 ? 48.422 32.504 21.821 1.00 38.16 114 LEU A C 1
ATOM 898 O O . LEU A 1 117 ? 48.560 33.675 22.133 1.00 38.69 114 LEU A O 1
ATOM 903 N N . GLU A 1 118 ? 47.300 31.812 22.054 1.00 38.58 115 GLU A N 1
ATOM 904 C CA . GLU A 1 118 ? 46.108 32.391 22.694 1.00 40.64 115 GLU A CA 1
ATOM 905 C C . GLU A 1 118 ? 45.511 33.535 21.894 1.00 39.49 115 GLU A C 1
ATOM 906 O O . GLU A 1 118 ? 45.073 34.545 22.453 1.00 39.87 115 GLU A O 1
ATOM 920 N N . THR A 1 120 ? 43.183 34.491 18.017 1.00 34.83 117 THR A N 1
ATOM 921 C CA . THR A 1 120 ? 41.991 34.083 17.279 1.00 34.68 117 THR A CA 1
ATOM 922 C C . THR A 1 120 ? 42.280 34.175 15.786 1.00 34.00 117 THR A C 1
ATOM 923 O O . THR A 1 120 ? 42.707 35.228 15.299 1.00 33.06 117 THR A O 1
ATOM 927 N N . LEU A 1 121 ? 41.997 33.087 15.064 1.00 33.36 118 LEU A N 1
ATOM 928 C CA . LEU A 1 121 ? 42.247 32.970 13.633 1.00 31.98 118 LEU A CA 1
ATOM 929 C C . LEU A 1 121 ? 40.933 32.979 12.873 1.00 32.91 118 LEU A C 1
ATOM 930 O O . LEU A 1 121 ? 40.035 32.192 13.189 1.00 33.32 118 LEU A O 1
ATOM 935 N N . VAL A 1 122 ? 40.793 33.913 11.920 1.00 32.57 119 VAL A N 1
ATOM 936 C CA . VAL A 1 122 ? 39.558 34.070 11.166 1.00 33.44 119 VAL A CA 1
ATOM 937 C C . VAL A 1 122 ? 39.881 34.344 9.694 1.00 32.90 119 VAL A C 1
ATOM 938 O O . VAL A 1 122 ? 40.937 34.921 9.370 1.00 31.24 119 VAL A O 1
ATOM 942 N N . PRO A 1 123 ? 38.989 33.919 8.791 1.00 33.42 120 PRO A N 1
ATOM 943 C CA . PRO A 1 123 ? 39.231 34.191 7.389 1.00 32.78 120 PRO A CA 1
ATOM 944 C C . PRO A 1 123 ? 39.006 35.658 7.033 1.00 34.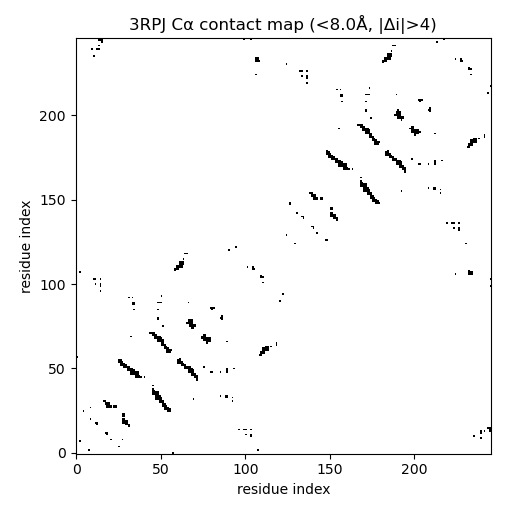64 120 PRO A C 1
ATOM 945 O O . PRO A 1 123 ? 38.072 36.268 7.539 1.00 34.35 120 PRO A O 1
ATOM 949 N N . ASP A 1 124 ? 39.822 36.206 6.131 1.00 34.62 121 ASP A N 1
ATOM 950 C CA . ASP A 1 124 ? 39.515 37.505 5.516 1.00 36.86 121 ASP A CA 1
ATOM 951 C C . ASP A 1 124 ? 38.175 37.434 4.765 1.00 37.41 121 ASP A C 1
ATOM 952 O O . ASP A 1 124 ? 37.793 36.374 4.252 1.00 34.88 121 ASP A O 1
ATOM 957 N N . GLU A 1 125 ? 37.477 38.559 4.675 1.00 40.24 122 GLU A N 1
ATOM 958 C CA . GLU A 1 125 ? 36.219 38.610 3.902 1.00 42.58 122 GLU A CA 1
ATOM 959 C C . GLU A 1 125 ? 36.408 38.135 2.445 1.00 40.73 122 GLU A C 1
ATOM 960 O O . GLU A 1 125 ? 35.497 37.561 1.860 1.00 40.59 122 GLU A O 1
ATOM 966 N N . LYS A 1 126 ? 37.601 38.316 1.900 1.00 39.03 123 LYS A N 1
ATOM 967 C CA . LYS A 1 126 ? 37.889 37.896 0.522 1.00 39.03 123 LYS A CA 1
ATOM 968 C C . LYS A 1 126 ? 37.941 36.389 0.346 1.00 35.56 123 LYS A C 1
ATOM 969 O O . LYS A 1 126 ? 37.899 35.902 -0.764 1.00 34.86 123 LYS A O 1
ATOM 983 N N . SER A 1 128 ? 35.577 34.579 0.855 1.00 34.59 125 SER A N 1
ATOM 984 C CA . SER A 1 128 ? 34.346 34.208 0.173 1.00 36.71 125 SER A CA 1
ATOM 985 C C . SER A 1 128 ? 34.577 33.863 -1.334 1.00 36.07 125 SER A C 1
ATOM 986 O O . SER A 1 128 ? 33.737 33.199 -1.958 1.00 35.48 125 SER A O 1
ATOM 989 N N . ASN A 1 129 ? 35.707 34.291 -1.909 1.00 34.06 126 ASN A N 1
ATOM 990 C CA . ASN A 1 129 ? 35.986 33.994 -3.299 1.00 34.12 126 ASN A CA 1
ATOM 991 C C . ASN A 1 129 ? 37.071 32.914 -3.503 1.00 31.96 126 ASN A C 1
ATOM 992 O O . ASN A 1 129 ? 37.523 32.700 -4.608 1.00 30.69 126 ASN A O 1
ATOM 997 N N . PHE A 1 130 ? 37.445 32.215 -2.429 1.00 30.79 127 PHE A N 1
ATOM 998 C CA . PHE A 1 130 ? 38.428 31.177 -2.490 1.00 30.84 127 PHE A CA 1
ATOM 999 C C . PHE A 1 130 ? 37.769 29.966 -3.142 1.00 31.20 127 PHE A C 1
ATOM 1000 O O . PHE A 1 130 ? 36.689 29.574 -2.748 1.00 32.36 127 PHE A O 1
ATOM 1008 N N . PRO A 1 131 ? 38.419 29.368 -4.135 1.00 31.49 128 PRO A N 1
ATOM 1009 C CA . PRO A 1 131 ? 37.676 28.370 -4.934 1.00 33.58 128 PRO A CA 1
ATOM 1010 C C . PRO A 1 131 ? 37.748 26.901 -4.435 1.00 34.95 128 PRO A C 1
ATOM 1011 O O . PRO A 1 131 ? 37.257 26.011 -5.117 1.00 36.70 128 PRO A O 1
ATOM 1015 N N . LEU A 1 132 ? 38.311 26.664 -3.274 1.00 35.52 129 LEU A N 1
ATOM 1016 C CA . LEU A 1 132 ? 38.430 25.305 -2.751 1.00 38.19 129 LEU A CA 1
ATOM 1017 C C . LEU A 1 132 ? 37.840 25.211 -1.359 1.00 40.51 129 LEU A C 1
ATOM 1018 O O . LEU A 1 132 ? 37.801 26.197 -0.655 1.00 40.40 129 LEU A O 1
ATOM 1023 N N . PRO A 1 133 ? 37.430 24.018 -0.935 1.00 44.91 130 PRO A N 1
ATOM 1024 C CA . PRO A 1 133 ? 36.999 23.898 0.462 1.00 47.85 130 PRO A CA 1
ATOM 1025 C C . PRO A 1 133 ? 38.127 24.130 1.489 1.00 49.21 130 PRO A C 1
ATOM 1026 O O . PRO A 1 133 ? 39.282 23.761 1.253 1.00 48.64 130 PRO A O 1
ATOM 1030 N N . LEU A 1 134 ? 37.784 24.782 2.597 1.00 52.19 131 LEU A N 1
ATOM 1031 C CA . LEU A 1 134 ? 38.669 24.887 3.755 1.00 53.90 131 LEU A CA 1
ATOM 1032 C C . LEU A 1 134 ? 37.843 24.702 5.028 1.00 56.87 131 LEU A C 1
ATOM 1033 O O . LEU A 1 134 ? 38.117 23.800 5.836 1.00 58.64 131 LEU A O 1
ATOM 1039 N N . HIS B 1 9 ? 48.327 29.933 42.309 1.00 95.62 6 HIS B N 1
ATOM 1040 C CA . HIS B 1 9 ? 49.764 30.105 41.938 1.00 93.77 6 HIS B CA 1
ATOM 1041 C C . HIS B 1 9 ? 49.944 29.853 40.430 1.00 89.81 6 HIS B C 1
ATOM 1042 O O . HIS B 1 9 ? 50.326 30.782 39.710 1.00 89.61 6 HIS B O 1
ATOM 1049 N N . PRO B 1 10 ? 49.661 28.622 39.929 1.00 86.72 7 PRO B N 1
ATOM 1050 C CA . PRO B 1 10 ? 49.357 27.324 40.581 1.00 86.04 7 PRO B CA 1
ATOM 1051 C C . PRO B 1 10 ? 50.597 26.587 41.117 1.00 84.34 7 PRO B C 1
ATOM 1052 O O . PRO B 1 10 ? 51.717 26.860 40.688 1.00 82.58 7 PRO B O 1
ATOM 1056 N N . THR B 1 11 ? 50.381 25.684 42.072 1.00 84.60 8 THR B N 1
ATOM 1057 C CA . THR B 1 11 ? 51.476 24.999 42.780 1.00 84.11 8 THR B CA 1
ATOM 1058 C C . THR B 1 11 ? 52.219 24.013 41.875 1.00 80.35 8 THR B C 1
ATOM 1059 O O . THR B 1 11 ? 51.659 23.522 40.899 1.00 77.66 8 THR B O 1
ATOM 1063 N N . ARG B 1 12 ? 53.482 23.744 42.211 1.00 79.29 9 ARG B N 1
ATOM 1064 C CA . ARG B 1 12 ? 54.254 22.690 41.564 1.00 76.46 9 ARG B CA 1
ATOM 1065 C C . ARG B 1 12 ? 53.510 21.362 41.658 1.00 75.06 9 ARG B C 1
ATOM 1066 O O . ARG B 1 12 ? 53.517 20.586 40.715 1.00 72.31 9 ARG B O 1
ATOM 1074 N N . GLY B 1 13 ? 52.866 21.113 42.794 1.00 76.05 10 GLY B N 1
ATOM 1075 C CA . GLY B 1 13 ? 52.079 19.896 42.973 1.00 75.77 10 GLY B CA 1
ATOM 1076 C C . GLY B 1 13 ? 50.887 19.821 42.033 1.00 73.56 10 GLY B C 1
ATOM 1077 O O . GLY B 1 13 ? 50.563 18.756 41.506 1.00 71.63 10 GLY B O 1
ATOM 1078 N N . LYS B 1 14 ? 50.228 20.962 41.842 1.00 73.43 11 LYS B N 1
ATOM 1079 C CA . LYS B 1 14 ? 49.098 21.075 40.913 1.00 72.08 11 LYS B CA 1
ATOM 1080 C C . LYS B 1 14 ? 49.552 20.757 39.498 1.00 67.63 11 LYS B C 1
ATOM 1081 O O . LYS B 1 14 ? 48.874 20.041 38.773 1.00 66.66 11 LYS B O 1
ATOM 1087 N N . LEU B 1 15 ? 50.694 21.318 39.118 1.00 65.25 12 LEU B N 1
ATOM 1088 C CA . LEU B 1 15 ? 51.254 21.117 37.789 1.00 61.65 12 LEU B CA 1
ATOM 1089 C C . LEU B 1 15 ? 51.614 19.660 37.572 1.00 59.96 12 LEU B C 1
ATOM 1090 O O . LEU B 1 15 ? 51.200 19.053 36.587 1.00 57.42 12 LEU B O 1
ATOM 1095 N N . LEU B 1 16 ? 52.371 19.097 38.511 1.00 60.64 13 LEU B N 1
ATOM 1096 C CA . LEU B 1 16 ? 52.760 17.694 38.435 1.00 60.09 13 LEU B CA 1
ATOM 1097 C C . LEU B 1 16 ? 51.548 16.785 38.223 1.00 60.00 13 LEU B C 1
ATOM 1098 O O . LEU B 1 16 ? 51.538 15.934 37.338 1.00 57.74 13 LEU B O 1
ATOM 1103 N N . LYS B 1 17 ? 50.523 16.982 39.043 1.00 62.60 14 LYS B N 1
ATOM 1104 C CA . LYS B 1 17 ? 49.324 16.166 38.968 1.00 63.50 14 LYS B CA 1
ATOM 1105 C C . LYS B 1 17 ? 48.658 16.318 37.606 1.00 61.19 14 LYS B C 1
ATOM 1106 O O . LYS B 1 17 ? 48.361 15.328 36.941 1.00 59.46 14 LYS B O 1
ATOM 1112 N N . ARG B 1 18 ? 48.434 17.556 37.179 1.00 60.35 15 ARG B N 1
ATOM 1113 C CA . ARG B 1 18 ? 47.757 17.767 35.912 1.00 59.18 15 ARG B CA 1
ATOM 1114 C C . ARG B 1 18 ? 48.577 17.251 34.716 1.00 55.49 15 ARG B C 1
ATOM 1115 O O . ARG B 1 18 ? 48.006 16.715 33.763 1.00 54.28 15 ARG B O 1
ATOM 1123 N N . PHE B 1 19 ? 49.902 17.400 34.765 1.00 53.35 16 PHE B N 1
ATOM 1124 C CA . PHE B 1 19 ? 50.760 16.862 33.701 1.00 50.78 16 PHE B CA 1
ATOM 1125 C C . PHE B 1 19 ? 50.755 15.335 33.663 1.00 49.95 16 PHE B C 1
ATOM 1126 O O . PHE B 1 19 ? 50.780 14.744 32.584 1.00 48.19 16 PHE B O 1
ATOM 1134 N N . ALA B 1 20 ? 50.766 14.699 34.831 1.00 51.30 17 ALA B N 1
ATOM 1135 C CA . ALA B 1 20 ? 50.692 13.235 34.893 1.00 51.53 17 ALA B CA 1
ATOM 1136 C C . ALA B 1 20 ? 49.386 12.731 34.264 1.00 51.96 17 ALA B C 1
ATOM 1137 O O . ALA B 1 20 ? 49.365 11.663 33.667 1.00 51.36 17 ALA B O 1
ATOM 1139 N N . GLN B 1 21 ? 48.319 13.528 34.344 1.00 53.11 18 GLN B N 1
ATOM 1140 C CA . GLN B 1 21 ? 47.014 13.139 33.784 1.00 54.46 18 GLN B CA 1
ATOM 1141 C C . GLN B 1 21 ? 46.952 13.112 32.262 1.00 52.32 18 GLN B C 1
ATOM 1142 O O . GLN B 1 21 ? 46.049 12.513 31.693 1.00 53.13 18 GLN B O 1
ATOM 1148 N N . ILE B 1 22 ? 47.899 13.764 31.603 1.00 50.31 19 ILE B N 1
ATOM 1149 C CA . ILE B 1 22 ? 47.982 13.735 30.151 1.00 48.59 19 ILE B CA 1
ATOM 1150 C C . ILE B 1 22 ? 48.204 12.293 29.652 1.00 48.53 19 ILE B C 1
ATOM 1151 O O . ILE B 1 22 ? 47.758 11.916 28.563 1.00 47.50 19 ILE B O 1
ATOM 1156 N N . GLY B 1 23 ? 48.900 11.489 30.452 1.00 48.72 20 GLY B N 1
ATOM 1157 C CA . GLY B 1 23 ? 49.207 10.108 30.066 1.00 48.69 20 GLY B CA 1
ATOM 1158 C C . GLY B 1 23 ? 50.603 9.679 30.479 1.00 47.54 20 GLY B C 1
ATOM 1159 O O . GLY B 1 23 ? 51.249 10.339 31.280 1.00 47.86 20 GLY B O 1
ATOM 1160 N N . PRO B 1 24 ? 51.088 8.570 29.920 1.00 47.16 21 PRO B N 1
ATOM 1161 C CA . PRO B 1 24 ? 52.372 7.996 30.345 1.00 46.42 21 PRO B CA 1
ATOM 1162 C C . PRO B 1 24 ? 53.595 8.729 29.782 1.00 43.70 21 PRO B C 1
ATOM 1163 O O . PRO B 1 24 ? 54.388 8.131 29.042 1.00 42.26 21 PRO B O 1
ATOM 1167 N N . TYR B 1 25 ? 53.762 10.001 30.138 1.00 42.15 22 TYR B N 1
ATOM 1168 C CA . TYR B 1 25 ? 54.819 10.840 29.547 1.00 40.03 22 TYR B CA 1
ATOM 1169 C C . TYR B 1 25 ? 55.770 11.451 30.566 1.00 40.31 22 TYR B C 1
ATOM 1170 O O . TYR B 1 25 ? 57.003 11.350 30.427 1.00 38.89 22 TYR B O 1
ATOM 1179 N N . ILE B 1 26 ? 55.206 12.103 31.580 1.00 42.37 23 ILE B N 1
ATOM 1180 C CA . ILE B 1 26 ? 56.012 12.773 32.614 1.00 43.81 23 ILE B CA 1
ATOM 1181 C C . ILE B 1 26 ? 56.830 11.757 33.413 1.00 44.46 23 ILE B C 1
ATOM 1182 O O . ILE B 1 26 ? 56.346 10.667 33.704 1.00 43.64 23 ILE B O 1
ATOM 1187 N N . ARG B 1 27 ? 58.083 12.113 33.696 1.00 44.75 24 ARG B N 1
ATOM 1188 C CA . ARG B 1 27 ? 58.976 11.295 34.524 1.00 47.06 24 ARG B CA 1
ATOM 1189 C C . ARG B 1 27 ? 59.259 12.102 35.791 1.00 49.10 24 ARG B C 1
ATOM 1190 O O . ARG B 1 27 ? 60.162 12.951 35.812 1.00 47.73 24 ARG B O 1
ATOM 1198 N N . GLU B 1 28 ? 58.453 11.869 36.827 1.00 52.28 25 GLU B N 1
ATOM 1199 C CA . GLU B 1 28 ? 58.498 12.712 38.045 1.00 56.29 25 GLU B CA 1
ATOM 1200 C C . GLU B 1 28 ? 59.882 12.763 38.701 1.00 57.67 25 GLU B C 1
ATOM 1201 O O . GLU B 1 28 ? 60.311 13.813 39.173 1.00 58.20 25 GLU B O 1
ATOM 1207 N N . GLN B 1 29 ? 60.598 11.648 38.676 1.00 58.51 26 GLN B N 1
ATOM 1208 C CA . GLN B 1 29 ? 61.930 11.591 39.295 1.00 61.06 26 GLN B CA 1
ATOM 1209 C C . GLN B 1 29 ? 62.946 12.513 38.613 1.00 60.47 26 GLN B C 1
ATOM 1210 O O . GLN B 1 29 ? 63.931 12.923 39.236 1.00 61.80 26 GLN B O 1
ATOM 1216 N N . GLN B 1 30 ? 62.699 12.852 37.347 1.00 58.54 27 GLN B N 1
ATOM 1217 C CA . GLN B 1 30 ? 63.589 13.736 36.606 1.00 58.28 27 GLN B CA 1
ATOM 1218 C C . GLN B 1 30 ? 63.086 15.176 36.566 1.00 58.82 27 GLN B C 1
ATOM 1219 O O . GLN B 1 30 ? 63.708 16.021 35.932 1.00 58.34 27 GLN B O 1
ATOM 1225 N N . CYS B 1 31 ? 61.964 15.449 37.235 1.00 60.02 28 CYS B N 1
ATOM 1226 C CA . CYS B 1 31 ? 61.472 16.815 37.426 1.00 60.82 28 CYS B CA 1
ATOM 1227 C C . CYS B 1 31 ? 62.057 17.377 38.695 1.00 64.98 28 CYS B C 1
ATOM 1228 O O . CYS B 1 31 ? 62.155 16.670 39.697 1.00 66.56 28 CYS B O 1
ATOM 1231 N N . GLN B 1 32 ? 62.455 18.641 38.665 1.00 66.64 29 GLN B N 1
ATOM 1232 C CA . GLN B 1 32 ? 62.839 19.335 39.895 1.00 70.79 29 GLN B CA 1
ATOM 1233 C C . GLN B 1 32 ? 62.093 20.664 39.930 1.00 71.05 29 GLN B C 1
ATOM 1234 O O . GLN B 1 32 ? 61.116 20.848 39.179 1.00 69.54 29 GLN B O 1
ATOM 1240 N N . GLU B 1 33 ? 62.534 21.564 40.806 1.00 72.95 30 GLU B N 1
ATOM 1241 C CA . GLU B 1 33 ? 61.954 22.894 40.926 1.00 73.60 30 GLU B CA 1
ATOM 1242 C C . GLU B 1 33 ? 61.956 23.607 39.576 1.00 71.08 30 GLU B C 1
ATOM 1243 O O . GLU B 1 33 ? 62.999 23.746 38.917 1.00 70.80 30 GLU B O 1
ATOM 1245 N N . SER B 1 34 ? 60.768 24.010 39.145 1.00 69.40 31 SER B N 1
ATOM 1246 C CA . SER B 1 34 ? 60.585 24.773 37.900 1.00 66.79 31 SER B CA 1
ATOM 1247 C C . SER B 1 34 ? 60.952 24.087 36.581 1.00 63.22 31 SER B C 1
ATOM 1248 O O . SER B 1 34 ? 60.814 24.724 35.543 1.00 60.87 31 SER B O 1
ATOM 1251 N N . GLN B 1 35 ? 61.414 22.832 36.619 1.00 61.47 32 GLN B N 1
ATOM 1252 C CA . GLN B 1 35 ? 61.737 22.060 35.415 1.00 58.69 32 GLN B CA 1
ATOM 1253 C C . GLN B 1 35 ? 60.950 20.754 35.403 1.00 55.70 32 GLN B C 1
ATOM 1254 O O . GLN B 1 35 ? 60.944 20.026 36.401 1.00 56.06 32 GLN B O 1
ATOM 1260 N N . PHE B 1 36 ? 60.303 20.448 34.282 1.00 50.89 33 PHE B N 1
ATOM 1261 C CA . PHE B 1 36 ? 59.609 19.175 34.127 1.00 48.62 33 PHE B CA 1
ATOM 1262 C C . PHE B 1 36 ? 60.206 18.407 32.956 1.00 45.49 33 PHE B C 1
ATOM 1263 O O . PHE B 1 36 ? 60.725 19.007 32.009 1.00 45.00 33 PHE B O 1
ATOM 1271 N N . PHE B 1 37 ? 60.132 17.085 33.040 1.00 43.62 34 PHE B N 1
ATOM 1272 C CA . PHE B 1 37 ? 60.720 16.190 32.055 1.00 41.31 34 PHE B CA 1
ATOM 1273 C C . PHE B 1 37 ? 59.679 15.172 31.574 1.00 39.94 34 PHE B C 1
ATOM 1274 O O . PHE B 1 37 ? 58.973 14.564 32.388 1.00 41.57 34 PHE B O 1
ATOM 1282 N N . PHE B 1 38 ? 59.590 15.007 30.256 1.00 37.06 35 PHE B N 1
ATOM 1283 C CA . PHE B 1 38 ? 58.654 14.095 29.604 1.00 36.18 35 PHE B CA 1
ATOM 1284 C C . PHE B 1 38 ? 59.422 13.321 28.532 1.00 34.88 35 PHE B C 1
ATOM 1285 O O . PHE B 1 38 ? 60.352 13.856 27.930 1.00 34.57 35 PHE B O 1
ATOM 1293 N N . ASP B 1 39 ? 59.008 12.092 28.257 1.00 33.75 36 ASP B N 1
ATOM 1294 C CA . ASP B 1 39 ? 59.599 11.361 27.163 1.00 32.73 36 ASP B CA 1
ATOM 1295 C C . ASP B 1 39 ? 58.675 10.293 26.670 1.00 33.38 36 ASP B C 1
ATOM 1296 O O . ASP B 1 39 ? 57.616 10.072 27.247 1.00 33.79 36 ASP B O 1
ATOM 1301 N N . CYS B 1 40 ? 59.042 9.691 25.549 1.00 33.73 37 CYS B N 1
ATOM 1302 C CA . CYS B 1 40 ? 58.199 8.674 24.916 1.00 34.31 37 CYS B CA 1
ATOM 1303 C C . CYS B 1 40 ? 59.068 7.690 24.167 1.00 33.57 37 CYS B C 1
ATOM 1304 O O . CYS B 1 40 ? 59.811 8.076 23.217 1.00 32.17 37 CYS B O 1
ATOM 1307 N N . LEU B 1 41 ? 59.022 6.434 24.609 1.00 33.17 38 LEU B N 1
ATOM 1308 C CA . LEU B 1 41 ? 59.764 5.374 23.961 1.00 34.52 38 LEU B CA 1
ATOM 1309 C C . LEU B 1 41 ? 58.927 4.803 22.787 1.00 35.18 38 LEU B C 1
ATOM 1310 O O . LEU B 1 41 ? 58.294 3.724 22.913 1.00 37.96 38 LEU B O 1
ATOM 1315 N N . ALA B 1 42 ? 58.963 5.498 21.657 1.00 33.09 39 ALA B N 1
ATOM 1316 C CA . ALA B 1 42 ? 57.987 5.310 20.584 1.00 32.95 39 ALA B CA 1
ATOM 1317 C C . ALA B 1 42 ? 58.181 4.039 19.771 1.00 32.58 39 ALA B C 1
ATOM 1318 O O . ALA B 1 42 ? 57.213 3.371 19.470 1.00 31.87 39 ALA B O 1
ATOM 1320 N N . VAL B 1 43 ? 59.419 3.687 19.424 1.00 30.99 40 VAL B N 1
ATOM 1321 C CA . VAL B 1 43 ? 59.658 2.556 18.529 1.00 31.64 40 VAL B CA 1
ATOM 1322 C C . VAL B 1 43 ? 60.866 1.792 18.997 1.00 32.33 40 VAL B C 1
ATOM 1323 O O . VAL B 1 43 ? 61.943 2.381 19.165 1.00 31.34 40 VAL B O 1
ATOM 1327 N N . CYS B 1 44 ? 60.732 0.489 19.163 1.00 32.89 41 CYS B N 1
ATOM 1328 C CA . CYS B 1 44 ? 61.875 -0.328 19.562 1.00 34.28 41 CYS B CA 1
ATOM 1329 C C . CYS B 1 44 ? 62.929 -0.416 18.450 1.00 33.78 41 CYS B C 1
ATOM 1330 O O . CYS B 1 44 ? 62.599 -0.575 17.275 1.00 34.53 41 CYS B O 1
ATOM 1333 N N . VAL B 1 45 ? 64.200 -0.284 18.817 1.00 32.89 42 VAL B N 1
ATOM 1334 C CA . VAL B 1 45 ? 65.277 -0.280 17.859 1.00 32.22 42 VAL B CA 1
ATOM 1335 C C . VAL B 1 45 ? 65.468 -1.650 17.234 1.00 34.71 42 VAL B C 1
ATOM 1336 O O . VAL B 1 45 ? 65.590 -1.769 16.001 1.00 34.74 42 VAL B O 1
ATOM 1340 N N . ASN B 1 46 ? 65.470 -2.688 18.062 1.00 35.95 43 ASN B N 1
ATOM 1341 C CA . ASN B 1 46 ? 65.838 -4.012 17.611 1.00 39.19 43 ASN B CA 1
ATOM 1342 C C . ASN B 1 46 ? 65.369 -5.041 18.622 1.00 41.25 43 ASN B C 1
ATOM 1343 O O . ASN B 1 46 ? 65.957 -5.168 19.697 1.00 42.17 43 ASN B O 1
ATOM 1348 N N . LYS B 1 47 ? 64.323 -5.778 18.26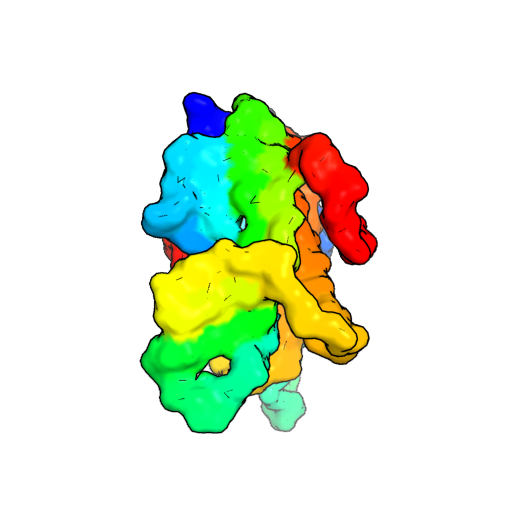6 1.00 42.83 44 LYS B N 1
ATOM 1349 C CA . LYS B 1 47 ? 63.764 -6.808 19.154 1.00 45.62 44 LYS B CA 1
ATOM 1350 C C . LYS B 1 47 ? 64.570 -8.099 19.267 1.00 47.57 44 LYS B C 1
ATOM 1351 O O . LYS B 1 47 ? 64.212 -8.955 20.069 1.00 48.34 44 LYS B O 1
ATOM 1357 N N . LYS B 1 48 ? 65.646 -8.246 18.495 1.00 48.28 45 LYS B N 1
ATOM 1358 C CA . LYS B 1 48 ? 66.556 -9.382 18.687 1.00 51.34 45 LYS B CA 1
ATOM 1359 C C . LYS B 1 48 ? 67.345 -9.250 19.992 1.00 51.27 45 LYS B C 1
ATOM 1360 O O . LYS B 1 48 ? 67.887 -10.232 20.485 1.00 53.62 45 LYS B O 1
ATOM 1366 N N . VAL B 1 49 ? 67.444 -8.031 20.514 1.00 49.03 46 VAL B N 1
ATOM 1367 C CA . VAL B 1 49 ? 68.119 -7.769 21.779 1.00 48.75 46 VAL B CA 1
ATOM 1368 C C . VAL B 1 49 ? 67.218 -8.226 22.937 1.00 49.13 46 VAL B C 1
ATOM 1369 O O . VAL B 1 49 ? 65.988 -8.088 22.883 1.00 48.10 46 VAL B O 1
ATOM 1373 N N . THR B 1 50 ? 67.834 -8.789 23.973 1.00 49.98 47 THR B N 1
ATOM 1374 C CA . THR B 1 50 ? 67.103 -9.179 25.165 1.00 50.90 47 THR B CA 1
ATOM 1375 C C . THR B 1 50 ? 66.319 -7.971 25.728 1.00 48.83 47 THR B C 1
ATOM 1376 O O . THR B 1 50 ? 66.805 -6.831 25.659 1.00 47.08 47 THR B O 1
ATOM 1380 N N . PRO B 1 51 ? 65.087 -8.205 26.235 1.00 48.53 48 PRO B N 1
ATOM 1381 C CA . PRO B 1 51 ? 64.215 -7.105 26.629 1.00 47.05 48 PRO B CA 1
ATOM 1382 C C . PRO B 1 51 ? 64.858 -6.013 27.491 1.00 46.57 48 PRO B C 1
ATOM 1383 O O . PRO B 1 51 ? 64.687 -4.826 27.200 1.00 43.86 48 PRO B O 1
ATOM 1387 N N . GLU B 1 52 ? 65.608 -6.404 28.515 1.00 48.42 49 GLU B N 1
ATOM 1388 C CA . GLU B 1 52 ? 66.207 -5.413 29.409 1.00 49.49 49 GLU B CA 1
ATOM 1389 C C . GLU B 1 52 ? 67.305 -4.561 28.755 1.00 47.99 49 GLU B C 1
ATOM 1390 O O . GLU B 1 52 ? 67.635 -3.505 29.283 1.00 47.92 49 GLU B O 1
ATOM 1396 N N . LYS B 1 53 ? 67.867 -5.015 27.633 1.00 46.70 50 LYS B N 1
ATOM 1397 C CA . LYS B 1 53 ? 68.883 -4.255 26.902 1.00 46.00 50 LYS B CA 1
ATOM 1398 C C . LYS B 1 53 ? 68.330 -3.518 25.686 1.00 43.05 50 LYS B C 1
ATOM 1399 O O . LYS B 1 53 ? 69.088 -2.902 24.944 1.00 42.10 50 LYS B O 1
ATOM 1405 N N . ARG B 1 54 ? 67.018 -3.582 25.468 1.00 40.39 51 ARG B N 1
ATOM 1406 C CA . ARG B 1 54 ? 66.464 -2.976 24.276 1.00 38.55 51 ARG B CA 1
ATOM 1407 C C . ARG B 1 54 ? 66.535 -1.477 24.351 1.00 36.84 51 ARG B C 1
ATOM 1408 O O . ARG B 1 54 ? 66.448 -0.883 25.432 1.00 37.17 51 ARG B O 1
ATOM 1416 N N . GLU B 1 55 ? 66.661 -0.876 23.183 1.00 35.19 52 GLU B N 1
ATOM 1417 C CA . GLU B 1 55 ? 66.701 0.558 23.038 1.00 34.34 52 GLU B CA 1
ATOM 1418 C C . GLU B 1 55 ? 65.516 1.014 22.221 1.00 32.83 52 GLU B C 1
ATOM 1419 O O . GLU B 1 55 ? 64.860 0.192 21.575 1.00 31.19 52 GLU B O 1
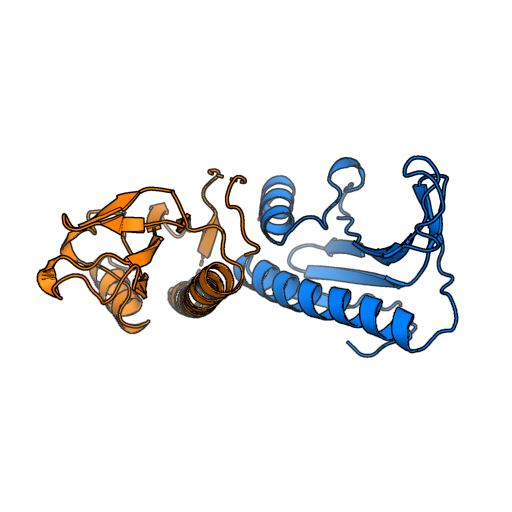ATOM 1425 N N . PHE B 1 56 ? 65.257 2.332 22.224 1.00 31.45 53 PHE B N 1
ATOM 1426 C CA . PHE B 1 56 ? 64.080 2.898 21.574 1.00 30.76 53 PHE B CA 1
ATOM 1427 C C . PHE B 1 56 ? 64.362 4.221 20.872 1.00 30.31 53 PHE B C 1
ATOM 1428 O O . PHE B 1 56 ? 65.086 5.067 21.398 1.00 31.05 53 PHE B O 1
ATOM 1436 N N . TRP B 1 57 ? 63.748 4.385 19.709 1.00 29.41 54 TRP B N 1
ATOM 1437 C CA . TRP B 1 57 ? 63.682 5.670 19.046 1.00 28.61 54 TRP B CA 1
ATOM 1438 C C . TRP B 1 57 ? 62.483 6.401 19.612 1.00 28.63 54 TRP B C 1
ATOM 1439 O O . TRP B 1 57 ? 61.423 5.791 19.842 1.00 29.88 54 TRP B O 1
ATOM 1450 N N . GLY B 1 58 ? 62.645 7.694 19.888 1.00 28.80 55 GLY B N 1
ATOM 1451 C CA . GLY B 1 58 ? 61.541 8.488 20.426 1.00 28.09 55 GLY B CA 1
ATOM 1452 C C . GLY B 1 58 ? 61.901 9.940 20.598 1.00 28.38 55 GLY B C 1
ATOM 1453 O O . GLY B 1 58 ? 62.724 10.506 19.839 1.00 27.80 55 GLY B O 1
ATOM 1454 N N . TRP B 1 59 ? 61.291 10.551 21.608 1.00 29.21 56 TRP B N 1
ATOM 1455 C CA . TRP B 1 59 ? 61.521 11.957 21.930 1.00 28.55 56 TRP B CA 1
ATOM 1456 C C . TRP B 1 59 ? 61.534 12.195 23.431 1.00 29.28 56 TRP B C 1
ATOM 1457 O O . TRP B 1 59 ? 60.992 11.407 24.204 1.00 29.01 56 TRP B O 1
ATOM 1468 N N . TRP B 1 60 ? 62.208 13.268 23.821 1.00 28.66 57 TRP B N 1
ATOM 1469 C CA . TRP B 1 60 ? 62.215 13.746 25.186 1.00 29.88 57 TRP B CA 1
ATOM 1470 C C . TRP B 1 60 ? 62.057 15.240 25.179 1.00 31.07 57 TRP B C 1
ATOM 1471 O O . TRP B 1 60 ? 62.428 15.916 24.199 1.00 31.17 57 TRP B O 1
ATOM 1490 N N . GLU B 1 62 ? 62.028 18.914 27.747 1.00 37.23 59 GLU B N 1
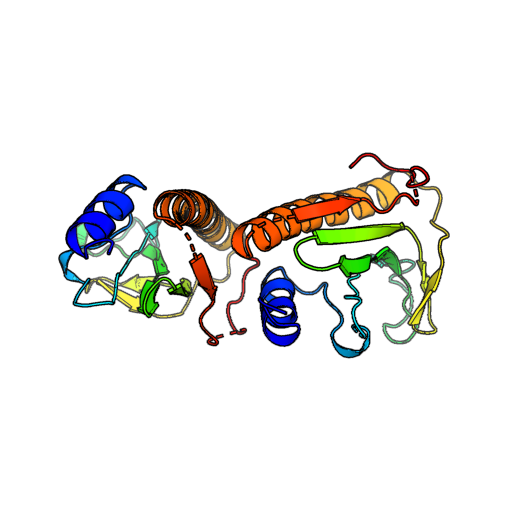ATOM 1491 C CA . GLU B 1 62 ? 62.293 19.662 28.972 1.00 40.13 59 GLU B CA 1
ATOM 1492 C C . GLU B 1 62 ? 61.392 20.901 28.966 1.00 39.79 59 GLU B C 1
ATOM 1493 O O . GLU B 1 62 ? 61.362 21.666 27.984 1.00 38.23 59 GLU B O 1
ATOM 1499 N N . LEU B 1 63 ? 60.625 21.052 30.042 1.00 39.75 60 LEU B N 1
ATOM 1500 C CA . LEU B 1 63 ? 59.669 22.142 30.199 1.00 40.12 60 LEU B CA 1
ATOM 1501 C C . LEU B 1 63 ? 60.111 23.012 31.380 1.00 42.98 60 LEU B C 1
ATOM 1502 O O . LEU B 1 63 ? 60.071 22.557 32.543 1.00 43.45 60 LEU B O 1
ATOM 1507 N N . GLU B 1 64 ? 60.581 24.225 31.088 1.00 44.16 61 GLU B N 1
ATOM 1508 C CA . GLU B 1 64 ? 60.991 25.190 32.132 1.00 47.98 61 GLU B CA 1
ATOM 1509 C C . GLU B 1 64 ? 59.837 26.104 32.520 1.00 49.12 61 GLU B C 1
ATOM 1510 O O . GLU B 1 64 ? 59.214 26.730 31.664 1.00 48.32 61 GLU B O 1
ATOM 1516 N N . ARG B 1 65 ? 59.567 26.231 33.810 1.00 51.85 62 ARG B N 1
ATOM 1517 C CA . ARG B 1 65 ? 58.584 27.206 34.253 1.00 54.17 62 ARG B CA 1
ATOM 1518 C C . ARG B 1 65 ? 59.210 28.572 34.496 1.00 56.71 62 ARG B C 1
ATOM 1519 O O . ARG B 1 65 ? 60.212 28.699 35.192 1.00 58.79 62 ARG B O 1
ATOM 1527 N N . ASN B 1 66 ? 58.569 29.593 33.947 1.00 57.49 63 ASN B N 1
ATOM 1528 C CA . ASN B 1 66 ? 58.975 30.973 34.111 1.00 60.21 63 ASN B CA 1
ATOM 1529 C C . ASN B 1 66 ? 57.711 31.772 34.433 1.00 61.58 63 ASN B C 1
ATOM 1530 O O . ASN B 1 66 ? 57.076 32.346 33.546 1.00 60.88 63 ASN B O 1
ATOM 1535 N N . GLY B 1 67 ? 57.330 31.750 35.708 1.00 63.39 64 GLY B N 1
ATOM 1536 C CA . GLY B 1 67 ? 56.103 32.390 36.174 1.00 65.09 64 GLY B CA 1
ATOM 1537 C C . GLY B 1 67 ? 54.890 31.669 35.610 1.00 63.34 64 GLY B C 1
ATOM 1538 O O . GLY B 1 67 ? 54.659 30.500 35.912 1.00 62.36 64 GLY B O 1
ATOM 1539 N N . GLU B 1 68 ? 54.123 32.356 34.774 1.00 62.84 65 GLU B N 1
ATOM 1540 C CA . GLU B 1 68 ? 52.931 31.750 34.183 1.00 62.06 65 GLU B CA 1
ATOM 1541 C C . GLU B 1 68 ? 53.225 31.137 32.818 1.00 57.56 65 GLU B C 1
ATOM 1542 O O . GLU B 1 68 ? 52.339 30.594 32.180 1.00 55.39 65 GLU B O 1
ATOM 1548 N N . GLN B 1 69 ? 54.491 31.201 32.426 1.00 56.00 66 GLN B N 1
ATOM 1549 C CA . GLN B 1 69 ? 54.979 30.717 31.144 1.00 54.16 66 GLN B CA 1
ATOM 1550 C C . GLN B 1 69 ? 55.666 29.358 31.323 1.00 51.14 66 GLN B C 1
ATOM 1551 O O . GLN B 1 69 ? 56.419 29.166 32.285 1.00 51.48 66 GLN B O 1
ATOM 1557 N N . LEU B 1 70 ? 55.407 28.427 30.407 1.00 47.86 67 LEU B N 1
ATOM 1558 C CA . LEU B 1 70 ? 56.099 27.129 30.361 1.00 45.25 67 LEU B CA 1
ATOM 1559 C C . LEU B 1 70 ? 56.822 27.029 29.026 1.00 43.13 67 LEU B C 1
ATOM 1560 O O . LEU B 1 70 ? 56.190 27.149 27.962 1.00 41.14 67 LEU B O 1
ATOM 1565 N N . ILE B 1 71 ? 58.143 26.852 29.087 1.00 41.54 68 ILE B N 1
ATOM 1566 C CA . ILE B 1 71 ? 59.006 26.968 27.919 1.00 40.41 68 ILE B CA 1
ATOM 1567 C C . ILE B 1 71 ? 59.446 25.565 27.484 1.00 38.45 68 ILE B C 1
ATOM 1568 O O . ILE B 1 71 ? 60.068 24.834 28.272 1.00 38.11 68 ILE B O 1
ATOM 1573 N N . TYR B 1 72 ? 59.086 25.157 26.266 1.00 36.40 69 TYR B N 1
ATOM 1574 C CA . TYR B 1 72 ? 59.282 23.762 25.866 1.00 35.03 69 TYR B CA 1
ATOM 1575 C C . TYR B 1 72 ? 60.437 23.552 24.932 1.00 34.34 69 TYR B C 1
ATOM 1576 O O . TYR B 1 72 ? 60.632 24.322 23.987 1.00 35.38 69 TYR B O 1
ATOM 1585 N N . TYR B 1 73 ? 61.163 22.465 25.161 1.00 34.10 70 TYR B N 1
ATOM 1586 C CA . TYR B 1 73 ? 62.255 22.071 24.280 1.00 34.28 70 TYR B CA 1
ATOM 1587 C C . TYR B 1 73 ? 62.237 20.563 24.031 1.00 33.09 70 TYR B C 1
ATOM 1588 O O . TYR B 1 73 ? 62.614 19.756 24.920 1.00 33.32 70 TYR B O 1
ATOM 1597 N N . TYR B 1 74 ? 61.802 20.184 22.829 1.00 31.62 71 TYR B N 1
ATOM 1598 C CA . TYR B 1 74 ? 61.745 18.783 22.423 1.00 30.29 71 TYR B CA 1
ATOM 1599 C C . TYR B 1 74 ? 63.015 18.430 21.664 1.00 30.81 71 TYR B C 1
ATOM 1600 O O . TYR B 1 74 ? 63.565 19.272 20.930 1.00 31.26 71 TYR B O 1
ATOM 1609 N N . GLN B 1 75 ? 63.465 17.188 21.834 1.00 29.81 72 GLN B N 1
ATOM 1610 C CA . GLN B 1 75 ? 64.508 16.590 20.991 1.00 29.34 72 GLN B CA 1
ATOM 1611 C C . GLN B 1 75 ? 64.049 15.210 20.584 1.00 29.02 72 GLN B C 1
ATOM 1612 O O . GLN B 1 75 ? 63.359 14.525 21.358 1.00 29.21 72 GLN B O 1
ATOM 1618 N N . VAL B 1 76 ? 64.399 14.825 19.357 1.00 28.32 73 VAL B N 1
ATOM 1619 C CA . VAL B 1 76 ? 64.157 13.490 18.847 1.00 27.32 73 VAL B CA 1
ATOM 1620 C C . VAL B 1 76 ? 65.439 12.687 18.899 1.00 28.06 73 VAL B C 1
ATOM 1621 O O . VAL B 1 76 ? 66.508 13.211 18.585 1.00 26.61 73 VAL B O 1
ATOM 1625 N N . GLY B 1 77 ? 65.348 11.412 19.249 1.00 26.88 74 GLY B N 1
ATOM 1626 C CA . GLY B 1 77 ? 66.529 10.597 19.215 1.00 28.16 74 GLY B CA 1
ATOM 1627 C C . GLY B 1 77 ? 66.360 9.192 19.723 1.00 28.45 74 GLY B C 1
ATOM 1628 O O . GLY B 1 77 ? 65.363 8.529 19.417 1.00 28.86 74 GLY B O 1
ATOM 1629 N N . LEU B 1 78 ? 67.385 8.763 20.456 1.00 28.35 75 LEU B N 1
ATOM 1630 C CA . LEU B 1 78 ? 67.613 7.394 20.832 1.00 29.44 75 LEU B CA 1
ATOM 1631 C C . LEU B 1 78 ? 67.748 7.304 22.341 1.00 30.49 75 LEU B C 1
ATOM 1632 O O . LEU B 1 78 ? 68.559 8.027 22.948 1.00 31.15 75 LEU B O 1
ATOM 1637 N N . PHE B 1 79 ? 66.998 6.378 22.925 1.00 32.24 76 PHE B N 1
ATOM 1638 C CA . PHE B 1 79 ? 67.084 6.040 24.350 1.00 34.70 76 PHE B CA 1
ATOM 1639 C C . PHE B 1 79 ? 67.852 4.719 24.442 1.00 37.78 76 PHE B C 1
ATOM 1640 O O . PHE B 1 79 ? 67.346 3.671 24.022 1.00 35.67 76 PHE B O 1
ATOM 1648 N N . ASP B 1 80 ? 69.097 4.776 24.922 1.00 41.67 77 ASP B N 1
ATOM 1649 C CA . ASP B 1 80 ? 69.970 3.576 24.954 1.00 46.31 77 ASP B CA 1
ATOM 1650 C C . ASP B 1 80 ? 69.759 2.691 26.204 1.00 49.17 77 ASP B C 1
ATOM 1651 O O . ASP B 1 80 ? 68.798 2.885 26.943 1.00 49.43 77 ASP B O 1
ATOM 1656 N N . LYS B 1 81 ? 70.625 1.706 26.440 1.00 53.91 78 LYS B N 1
ATOM 1657 C CA . LYS B 1 81 ? 70.450 0.780 27.607 1.00 57.13 78 LYS B CA 1
ATOM 1658 C C . LYS B 1 81 ? 70.470 1.452 28.999 1.00 59.53 78 LYS B C 1
ATOM 1659 O O . LYS B 1 81 ? 69.850 0.938 29.952 1.00 61.08 78 LYS B O 1
ATOM 1661 N N . ASN B 1 82 ? 71.179 2.585 29.119 1.00 60.21 79 ASN B N 1
ATOM 1662 C CA . ASN B 1 82 ? 71.402 3.228 30.428 1.00 61.53 79 ASN B CA 1
ATOM 1663 C C . ASN B 1 82 ? 70.232 4.131 30.796 1.00 59.86 79 ASN B C 1
ATOM 1664 O O . ASN B 1 82 ? 70.192 4.696 31.895 1.00 61.14 79 ASN B O 1
ATOM 1669 N N . GLY B 1 83 ? 69.293 4.280 29.873 1.00 55.72 80 GLY B N 1
ATOM 1670 C CA . GLY B 1 83 ? 68.273 5.288 30.012 1.00 54.17 80 GLY B CA 1
ATOM 1671 C C . GLY B 1 83 ? 68.791 6.687 29.692 1.00 52.25 80 GLY B C 1
ATOM 1672 O O . GLY B 1 83 ? 68.191 7.670 30.138 1.00 53.04 80 GLY B O 1
ATOM 1673 N N . ASP B 1 84 ? 69.876 6.782 28.905 1.00 49.94 81 ASP B N 1
ATOM 1674 C CA . ASP B 1 84 ? 70.344 8.075 28.335 1.00 46.97 81 ASP B CA 1
ATOM 1675 C C . ASP B 1 84 ? 69.737 8.355 26.952 1.00 42.32 81 ASP B C 1
ATOM 1676 O O . ASP B 1 84 ? 69.822 7.513 26.044 1.00 38.96 81 ASP B O 1
ATOM 1681 N N . TRP B 1 85 ? 69.188 9.554 26.802 1.00 38.67 82 TRP B N 1
ATOM 1682 C CA . TRP B 1 85 ? 68.755 10.073 25.523 1.00 36.76 82 TRP B CA 1
ATOM 1683 C C . TRP B 1 85 ? 69.914 10.722 24.753 1.00 36.23 82 TRP B C 1
ATOM 1684 O O . TRP B 1 85 ? 70.608 11.549 25.320 1.00 35.82 82 TRP B O 1
ATOM 1695 N N . VAL B 1 86 ? 70.060 10.347 23.473 1.00 34.26 83 VAL B N 1
ATOM 1696 C CA . VAL B 1 86 ? 71.034 10.904 22.526 1.00 34.96 83 VAL B CA 1
ATOM 1697 C C . VAL B 1 86 ? 70.262 11.470 21.309 1.00 32.12 83 VAL B C 1
ATOM 1698 O O . VAL B 1 86 ? 69.303 10.845 20.820 1.00 29.63 83 VAL B O 1
ATOM 1702 N N . ASN B 1 87 ? 70.668 12.655 20.840 1.00 30.81 84 ASN B N 1
ATOM 1703 C CA . ASN B 1 87 ? 70.006 13.353 19.752 1.00 28.60 84 ASN B CA 1
ATOM 1704 C C . ASN B 1 87 ? 70.290 12.797 18.323 1.00 28.55 84 ASN B C 1
ATOM 1705 O O . ASN B 1 87 ? 70.547 13.569 17.392 1.00 28.58 84 ASN B O 1
ATOM 1710 N N . GLN B 1 88 ? 70.216 11.474 18.162 1.00 27.59 85 GLN B N 1
ATOM 1711 C CA . GLN B 1 88 ? 70.412 10.822 16.867 1.00 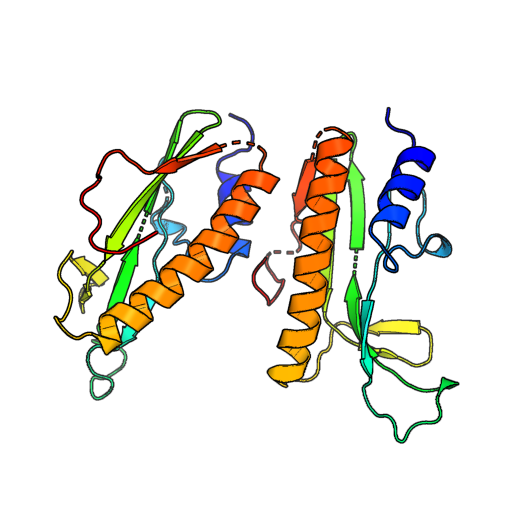28.87 85 GLN B CA 1
ATOM 1712 C C . GLN B 1 88 ? 69.263 9.923 16.587 1.00 27.75 85 GLN B C 1
ATOM 1713 O O . GLN B 1 88 ? 68.838 9.169 17.472 1.00 28.33 85 GLN B O 1
ATOM 1719 N N . VAL B 1 89 ? 68.775 9.970 15.357 1.00 26.30 86 VAL B N 1
ATOM 1720 C CA . VAL B 1 89 ? 67.575 9.243 15.014 1.00 26.00 86 VAL B CA 1
ATOM 1721 C C . VAL B 1 89 ? 67.776 8.470 13.725 1.00 26.23 86 VAL B C 1
ATOM 1722 O O . VAL B 1 89 ? 68.481 8.912 12.835 1.00 27.14 86 VAL B O 1
ATOM 1726 N N . ILE B 1 90 ? 67.213 7.281 13.657 1.00 27.07 87 ILE B N 1
ATOM 1727 C CA . ILE B 1 90 ? 67.315 6.477 12.454 1.00 28.44 87 ILE B CA 1
ATOM 1728 C C . ILE B 1 90 ? 66.630 7.219 11.296 1.00 28.10 87 ILE B C 1
ATOM 1729 O O . ILE B 1 90 ? 65.543 7.797 11.433 1.00 28.71 87 ILE B O 1
ATOM 1734 N N . SER B 1 91 ? 67.260 7.182 10.150 1.00 29.05 88 SER B N 1
ATOM 1735 C CA . SER B 1 91 ? 66.823 7.958 8.984 1.00 29.17 88 SER B CA 1
ATOM 1736 C C . SER B 1 91 ? 65.777 7.156 8.173 1.00 30.07 88 SER B C 1
ATOM 1737 O O . SER B 1 91 ? 65.933 6.951 6.974 1.00 29.42 88 SER B O 1
ATOM 1740 N N . LYS B 1 92 ? 64.694 6.753 8.845 1.00 29.51 89 LYS B N 1
ATOM 1741 C CA . LYS B 1 92 ? 63.605 6.005 8.209 1.00 31.01 89 LYS B CA 1
ATOM 1742 C C . LYS B 1 92 ? 62.324 6.812 8.331 1.00 30.44 89 LYS B C 1
ATOM 1743 O O . LYS B 1 92 ? 61.959 7.234 9.422 1.00 30.87 89 LYS B O 1
ATOM 1749 N N . LYS B 1 93 ? 61.670 7.055 7.210 1.00 30.36 90 LYS B N 1
ATOM 1750 C CA . LYS B 1 93 ? 60.434 7.832 7.182 1.00 31.53 90 LYS B CA 1
ATOM 1751 C C . LYS B 1 93 ? 59.370 7.270 8.121 1.00 31.39 90 LYS B C 1
ATOM 1752 O O . LYS B 1 93 ? 58.743 8.023 8.879 1.00 30.30 90 LYS B O 1
ATOM 1758 N N . ASP B 1 94 ? 59.164 5.967 8.089 1.00 31.39 91 ASP B N 1
ATOM 1759 C CA . ASP B 1 94 ? 58.093 5.378 8.908 1.00 33.21 91 ASP B CA 1
ATOM 1760 C C . ASP B 1 94 ? 58.314 5.541 10.417 1.00 31.70 91 ASP B C 1
ATOM 1761 O O . ASP B 1 94 ? 57.382 5.892 11.140 1.00 31.62 91 ASP B O 1
ATOM 1766 N N . VAL B 1 95 ? 59.547 5.345 10.871 1.00 30.52 92 VAL B N 1
ATOM 1767 C CA . VAL B 1 95 ? 59.894 5.524 12.276 1.00 29.44 92 VAL B CA 1
ATOM 1768 C C . VAL B 1 95 ? 59.765 7.005 12.670 1.00 29.60 92 VAL B C 1
ATOM 1769 O O . VAL B 1 95 ? 59.173 7.332 13.708 1.00 28.66 92 VAL B O 1
ATOM 1773 N N . ILE B 1 96 ? 60.322 7.894 11.838 1.00 29.14 93 ILE B N 1
ATOM 1774 C CA . ILE B 1 96 ? 60.246 9.323 12.133 1.00 29.54 93 ILE B CA 1
ATOM 1775 C C . ILE B 1 96 ? 58.763 9.781 12.210 1.00 30.37 93 ILE B C 1
ATOM 1776 O O . ILE B 1 96 ? 58.400 10.533 13.119 1.00 29.52 93 ILE B O 1
ATOM 1781 N N . GLU B 1 97 ? 57.932 9.267 11.315 1.00 31.33 94 GLU B N 1
ATOM 1782 C CA . GLU B 1 97 ? 56.499 9.574 11.331 1.00 33.64 94 GLU B CA 1
ATOM 1783 C C . GLU B 1 97 ? 55.854 9.092 12.608 1.00 32.47 94 GLU B C 1
ATOM 1784 O O . GLU B 1 97 ? 55.049 9.809 13.166 1.00 33.30 94 GLU B O 1
ATOM 1790 N N . SER B 1 98 ? 56.195 7.889 13.065 1.00 31.82 95 SER B N 1
ATOM 1791 C CA . SER B 1 98 ? 55.665 7.386 14.316 1.00 32.98 95 SER B CA 1
ATOM 1792 C C . SER B 1 98 ? 56.078 8.246 15.502 1.00 30.55 95 SER B C 1
ATOM 1793 O O . SER B 1 98 ? 55.267 8.542 16.354 1.00 31.35 95 SER B O 1
ATOM 1796 N N . ILE B 1 99 ? 57.337 8.651 15.562 1.00 29.10 96 ILE B N 1
ATOM 1797 C CA . ILE B 1 99 ? 57.804 9.499 16.642 1.00 28.24 96 ILE B CA 1
ATOM 1798 C C . ILE B 1 99 ? 57.013 10.816 16.608 1.00 28.07 96 ILE B C 1
ATOM 1799 O O . ILE B 1 99 ? 56.520 11.282 17.638 1.00 30.53 96 ILE B O 1
ATOM 1804 N N . HIS B 1 100 ? 56.873 11.384 15.419 1.00 28.09 97 HIS B N 1
ATOM 1805 C CA . HIS B 1 100 ? 56.251 12.673 15.234 1.00 28.76 97 HIS B CA 1
ATOM 1806 C C . HIS B 1 100 ? 54.782 12.636 15.622 1.00 30.18 97 HIS B C 1
ATOM 1807 O O . HIS B 1 100 ? 54.308 13.559 16.272 1.00 31.58 97 HIS B O 1
ATOM 1814 N N . GLU B 1 101 ? 54.088 11.565 15.260 1.00 30.91 98 GLU B N 1
ATOM 1815 C CA . GLU B 1 101 ? 52.665 11.411 15.652 1.00 33.57 98 GLU B CA 1
ATOM 1816 C C . GLU B 1 101 ? 52.493 11.384 17.189 1.00 32.74 98 GLU B C 1
ATOM 1817 O O . GLU B 1 101 ? 51.607 12.039 17.728 1.00 32.22 98 GLU B O 1
ATOM 1823 N N . THR B 1 102 ? 53.335 10.640 17.898 1.00 31.30 99 THR B N 1
ATOM 1824 C CA . THR B 1 102 ? 53.232 10.592 19.372 1.00 32.51 99 THR B CA 1
ATOM 1825 C C . THR B 1 102 ? 53.533 11.972 19.969 1.00 32.21 99 THR B C 1
ATOM 1826 O O . THR B 1 102 ? 52.890 12.398 20.915 1.00 33.90 99 THR B O 1
ATOM 1830 N N . LEU B 1 103 ? 54.477 12.683 19.374 1.00 31.74 100 LEU B N 1
ATOM 1831 C CA . LEU B 1 103 ? 54.861 14.008 19.860 1.00 31.60 100 LEU B CA 1
ATOM 1832 C C . LEU B 1 103 ? 53.753 15.035 19.653 1.00 32.45 100 LEU B C 1
ATOM 1833 O O . LEU B 1 103 ? 53.423 15.814 20.554 1.00 31.72 100 LEU B O 1
ATOM 1838 N N . ILE B 1 104 ? 53.183 15.045 18.456 1.00 33.22 101 ILE B N 1
ATOM 1839 C CA . ILE B 1 104 ? 52.146 16.009 18.141 1.00 35.38 101 ILE B CA 1
ATOM 1840 C C . ILE B 1 104 ? 50.943 15.785 19.030 1.00 35.76 101 ILE B C 1
ATOM 1841 O O . ILE B 1 104 ? 50.313 16.742 19.531 1.00 36.43 101 ILE B O 1
ATOM 1846 N N . ARG B 1 105 ? 50.603 14.524 19.213 1.00 36.06 102 ARG B N 1
ATOM 1847 C CA . ARG B 1 105 ? 49.428 14.161 20.012 1.00 38.14 102 ARG B CA 1
ATOM 1848 C C . ARG B 1 105 ? 49.630 14.608 21.464 1.00 37.63 102 ARG B C 1
ATOM 1849 O O . ARG B 1 105 ? 48.727 15.204 22.091 1.00 37.32 102 ARG B O 1
ATOM 1857 N N . PHE B 1 106 ? 50.826 14.330 21.990 1.00 34.69 103 PHE B N 1
ATOM 1858 C CA . PHE B 1 106 ? 51.200 14.776 23.325 1.00 34.88 103 PHE B CA 1
ATOM 1859 C C . PHE B 1 106 ? 51.139 16.312 23.423 1.00 34.14 103 PHE B C 1
ATOM 1860 O O . PHE B 1 106 ? 50.590 16.856 24.366 1.00 35.57 103 PHE B O 1
ATOM 1868 N N . HIS B 1 107 ? 51.704 17.004 22.454 1.00 32.82 104 HIS B N 1
ATOM 1869 C CA . HIS B 1 107 ? 51.788 18.448 22.536 1.00 33.37 104 HIS B CA 1
ATOM 1870 C C . HIS B 1 107 ? 50.387 19.056 22.546 1.00 35.05 104 HIS B C 1
ATOM 1871 O O . HIS B 1 107 ? 50.133 20.013 23.267 1.00 35.74 104 HIS B O 1
ATOM 1878 N N . ASP B 1 108 ? 49.484 18.459 21.782 1.00 35.93 105 ASP B N 1
ATOM 1879 C CA . ASP B 1 108 ? 48.068 18.866 21.783 1.00 39.26 105 ASP B CA 1
ATOM 1880 C C . ASP B 1 108 ? 47.416 18.741 23.170 1.00 40.65 105 ASP B C 1
ATOM 1881 O O . ASP B 1 108 ? 46.703 19.661 23.630 1.00 40.40 105 ASP B O 1
ATOM 1886 N N . PHE B 1 109 ? 47.641 17.600 23.834 1.00 40.98 106 PHE B N 1
ATOM 1887 C CA . PHE B 1 109 ? 47.138 17.419 25.194 1.00 42.80 106 PHE B CA 1
ATOM 1888 C C . PHE B 1 109 ? 47.814 18.400 26.135 1.00 41.83 106 PHE B C 1
ATOM 1889 O O . PHE B 1 109 ? 47.175 18.916 27.035 1.00 43.60 106 PHE B O 1
ATOM 1897 N N . LEU B 1 110 ? 49.109 18.640 25.961 1.00 39.32 107 LEU B N 1
ATOM 1898 C CA . LEU B 1 110 ? 49.808 19.599 26.823 1.00 39.56 107 LEU B CA 1
ATOM 1899 C C . LEU B 1 110 ? 49.227 21.007 26.675 1.00 41.06 107 LEU B C 1
ATOM 1900 O O . LEU B 1 110 ? 48.975 21.687 27.669 1.00 43.15 107 LEU B O 1
ATOM 1905 N N . GLN B 1 111 ? 48.994 21.425 25.434 1.00 41.54 108 GLN B N 1
ATOM 1906 C CA . GLN B 1 111 ? 48.322 22.704 25.140 1.00 43.20 108 GLN B CA 1
ATOM 1907 C C . GLN B 1 111 ? 47.021 22.829 25.920 1.00 45.34 108 GLN B C 1
ATOM 1908 O O . GLN B 1 111 ? 46.775 23.862 26.572 1.00 46.43 108 GLN B O 1
ATOM 1914 N N . ALA B 1 112 ? 46.194 21.781 25.859 1.00 45.77 109 ALA B N 1
ATOM 1915 C CA . ALA B 1 112 ? 44.901 21.785 26.537 1.00 48.17 109 ALA B CA 1
ATOM 1916 C C . ALA B 1 112 ? 45.055 21.912 28.046 1.00 48.99 109 ALA B C 1
ATOM 1917 O O . ALA B 1 112 ? 44.315 22.675 28.674 1.00 51.02 109 ALA B O 1
ATOM 1919 N N . ALA B 1 113 ? 46.008 21.177 28.622 1.00 47.79 110 ALA B N 1
ATOM 1920 C CA . ALA B 1 113 ? 46.216 21.193 30.070 1.00 48.48 110 ALA B CA 1
ATOM 1921 C C . ALA B 1 113 ? 46.728 22.560 30.541 1.00 48.73 110 ALA B C 1
ATOM 1922 O O . ALA B 1 113 ? 46.242 23.096 31.534 1.00 50.54 110 ALA B O 1
ATOM 1924 N N . VAL B 1 114 ? 47.679 23.137 29.803 1.00 46.89 111 VAL B N 1
ATOM 1925 C CA . VAL B 1 114 ? 48.233 24.452 30.136 1.00 46.94 111 VAL B CA 1
ATOM 1926 C C . VAL B 1 114 ? 47.158 25.551 30.046 1.00 50.11 111 VAL B C 1
ATOM 1927 O O . VAL B 1 114 ? 47.088 26.430 30.920 1.00 50.85 111 VAL B O 1
ATOM 1931 N N . SER B 1 115 ? 46.305 25.458 29.030 1.00 50.97 112 SER B N 1
ATOM 1932 C CA . SER B 1 115 ? 45.188 26.391 28.855 1.00 54.45 112 SER B CA 1
ATOM 1933 C C . SER B 1 115 ? 44.248 26.308 30.064 1.00 57.24 112 SER B C 1
ATOM 1934 O O . SER B 1 115 ? 43.879 27.331 30.641 1.00 58.70 112 SER B O 1
ATOM 1937 N N . GLU B 1 116 ? 43.909 25.088 30.480 1.00 58.25 113 GLU B N 1
ATOM 1938 C CA . GLU B 1 116 ? 43.097 24.887 31.685 1.00 61.65 113 GLU B CA 1
ATOM 1939 C C . GLU B 1 116 ? 43.754 25.464 32.940 1.00 62.11 113 GLU B C 1
ATOM 1940 O O . GLU B 1 116 ? 43.067 26.004 33.789 1.00 63.87 113 GLU B O 1
ATOM 1946 N N . LEU B 1 117 ? 45.078 25.362 33.044 1.00 59.85 114 LEU B N 1
ATOM 1947 C CA . LEU B 1 117 ? 45.827 25.966 34.158 1.00 60.50 114 LEU B CA 1
ATOM 1948 C C . LEU B 1 117 ? 45.986 27.496 34.047 1.00 61.32 114 LEU B C 1
ATOM 1949 O O . LEU B 1 117 ? 46.628 28.107 34.898 1.00 61.68 114 LEU B O 1
ATOM 1954 N N . GLU B 1 118 ? 45.411 28.101 33.003 1.00 61.23 115 GLU B N 1
ATOM 1955 C CA . GLU B 1 118 ? 45.521 29.543 32.727 1.00 62.14 115 GLU B CA 1
ATOM 1956 C C . GLU B 1 118 ? 46.976 30.001 32.610 1.00 59.87 115 GLU B C 1
ATOM 1957 O O . GLU B 1 118 ? 47.355 31.074 33.071 1.00 60.46 115 GLU B O 1
ATOM 1971 N N . THR B 1 120 ? 50.611 29.710 29.779 1.00 50.97 117 THR B N 1
ATOM 1972 C CA . THR B 1 120 ? 50.900 29.756 28.358 1.00 49.54 117 THR B CA 1
ATOM 1973 C C . THR B 1 120 ? 52.162 28.956 28.030 1.00 46.88 117 THR B C 1
ATOM 1974 O O . THR B 1 120 ? 53.127 28.954 28.800 1.00 47.54 117 THR B O 1
ATOM 1978 N N . LEU B 1 121 ? 52.129 28.262 26.900 1.00 44.11 118 LEU B N 1
ATOM 1979 C CA . LEU B 1 121 ? 53.254 27.466 26.428 1.00 41.86 118 LEU B CA 1
ATOM 1980 C C . LEU B 1 121 ? 54.024 28.281 25.416 1.00 41.46 118 LEU B C 1
ATOM 1981 O O . LEU B 1 121 ? 53.419 28.897 24.547 1.00 41.23 118 LEU B O 1
ATOM 1986 N N . VAL B 1 122 ? 55.344 28.240 25.470 1.00 40.20 119 VAL B N 1
ATOM 1987 C CA . VAL B 1 122 ? 56.157 28.986 24.521 1.00 40.43 119 VAL B CA 1
ATOM 1988 C C . VAL B 1 122 ? 57.350 28.116 24.164 1.00 38.30 119 VAL B C 1
ATOM 1989 O O . VAL B 1 122 ? 57.861 27.418 25.024 1.00 37.29 119 VAL B O 1
ATOM 1993 N N . PRO B 1 123 ? 57.760 28.105 22.885 1.00 37.22 120 PRO B N 1
ATOM 1994 C CA . PRO B 1 123 ? 58.940 27.335 22.510 1.00 36.01 120 PRO B CA 1
ATOM 1995 C C . PRO B 1 123 ? 60.257 27.932 23.008 1.00 38.07 120 PRO B C 1
ATOM 1996 O O . PRO B 1 123 ? 60.451 29.148 22.972 1.00 38.64 120 PRO B O 1
ATOM 2000 N N . ASP B 1 124 ? 61.150 27.070 23.495 1.00 38.30 121 ASP B N 1
ATOM 2001 C CA . ASP B 1 124 ? 62.536 27.456 23.738 1.00 40.24 121 ASP B CA 1
ATOM 2002 C C . ASP B 1 124 ? 63.184 28.026 22.465 1.00 40.14 121 ASP B C 1
ATOM 2003 O O . ASP B 1 124 ? 62.856 27.610 21.344 1.00 37.68 121 ASP B O 1
ATOM 2008 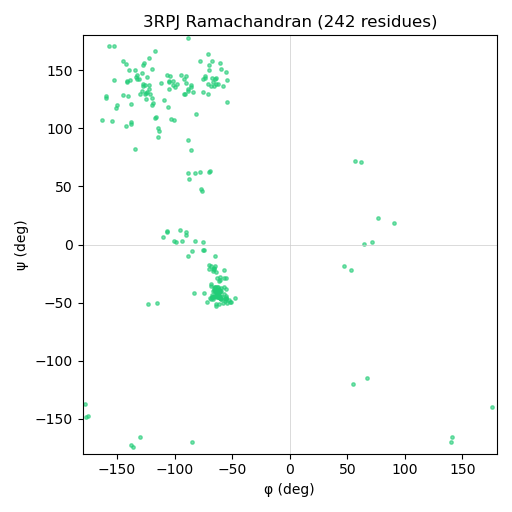N N . GLU B 1 125 ? 64.114 28.961 22.617 1.00 42.16 122 GLU B N 1
ATOM 2009 C CA . GLU B 1 125 ? 64.818 29.484 21.437 1.00 43.53 122 GLU B CA 1
ATOM 2010 C C . GLU B 1 125 ? 65.530 28.376 20.635 1.00 41.31 122 GLU B C 1
ATOM 2011 O O . GLU B 1 125 ? 65.665 28.481 19.414 1.00 40.02 122 GLU B O 1
ATOM 2017 N N . LYS B 1 126 ? 65.939 27.298 21.303 1.00 39.87 123 LYS B N 1
ATOM 2018 C CA . LYS B 1 126 ? 66.587 26.181 20.608 1.00 38.99 123 LYS B CA 1
ATOM 2019 C C . LYS B 1 126 ? 65.652 25.382 19.686 1.00 36.51 123 LYS B C 1
ATOM 2020 O O . LYS B 1 126 ? 66.122 24.607 18.853 1.00 34.61 123 LYS B O 1
ATOM 2034 N N . SER B 1 128 ? 64.263 26.526 17.196 1.00 35.97 125 SER B N 1
ATOM 2035 C CA . SER B 1 128 ? 64.571 26.945 15.821 1.00 37.29 125 SER B CA 1
ATOM 2036 C C . SER B 1 128 ? 65.301 25.859 15.028 1.00 36.99 125 SER B C 1
ATOM 2037 O O . SER B 1 128 ? 65.263 25.890 13.806 1.00 36.46 125 SER B O 1
ATOM 2040 N N . ASN B 1 129 ? 65.959 24.915 15.712 1.00 35.91 126 ASN B N 1
ATOM 2041 C CA . ASN B 1 129 ? 66.685 23.819 15.051 1.00 36.08 126 ASN B CA 1
ATOM 2042 C C . ASN B 1 129 ? 65.990 22.452 15.159 1.00 33.29 126 ASN B C 1
ATOM 2043 O O . ASN B 1 129 ? 66.548 21.410 14.819 1.00 32.29 126 ASN B O 1
ATOM 2048 N N . PHE B 1 130 ? 64.748 22.457 15.625 1.00 32.57 127 PHE B N 1
ATOM 2049 C CA . PHE B 1 130 ? 63.962 21.244 15.716 1.00 31.61 127 PHE B CA 1
ATOM 2050 C C . PHE B 1 130 ? 63.583 20.808 14.291 1.00 31.19 127 PHE B C 1
ATOM 2051 O O . PHE B 1 130 ? 63.104 21.610 13.519 1.00 31.50 127 PHE B O 1
ATOM 2059 N N . PRO B 1 131 ? 63.819 19.539 13.930 1.00 31.22 128 PRO B N 1
ATOM 2060 C CA . PRO B 1 131 ? 63.728 19.186 12.515 1.00 31.70 128 PRO B CA 1
ATOM 2061 C C . PRO B 1 131 ? 62.367 18.719 11.999 1.00 32.14 128 PRO B C 1
ATOM 2062 O O . PRO B 1 131 ? 62.288 18.268 10.866 1.00 33.96 128 PRO B O 1
ATOM 2066 N N . LEU B 1 132 ? 61.316 18.855 12.784 1.00 32.21 129 LEU B N 1
ATOM 2067 C CA . LEU B 1 132 ? 59.983 18.425 12.407 1.00 32.74 129 LEU B CA 1
ATOM 2068 C C . LEU B 1 132 ? 58.986 19.586 12.584 1.00 34.31 129 LEU B C 1
ATOM 2069 O O . LEU B 1 132 ? 59.187 20.461 13.400 1.00 34.99 129 LEU B O 1
ATOM 2074 N N . PRO B 1 133 ? 57.883 19.575 11.836 1.00 36.55 130 PRO B N 1
ATOM 2075 C CA . PRO B 1 133 ? 56.884 20.610 12.096 1.00 37.72 130 PRO B CA 1
ATOM 2076 C C . PRO B 1 133 ? 56.193 20.474 13.448 1.00 38.08 130 PRO B C 1
ATOM 2077 O O . PRO B 1 133 ? 55.899 19.356 13.906 1.00 36.94 130 PRO B O 1
ATOM 2081 N N . LEU B 1 134 ? 55.918 21.614 14.069 1.00 38.91 131 LEU B N 1
ATOM 2082 C CA . LEU B 1 134 ? 55.153 21.654 15.306 1.00 40.52 131 LEU B CA 1
ATOM 2083 C C . LEU B 1 134 ? 54.512 23.021 15.537 1.00 42.75 131 LEU B C 1
ATOM 2084 O O . LEU B 1 134 ? 55.026 24.079 15.167 1.00 43.41 131 LEU B O 1
#

Radius of gyration: 20.98 Å; Cα contacts (8 Å, |Δi|>4): 393; chains: 2; bounding box: 37×54×60 Å

Nearest PDB structures (foldseek):
  3rpj-assembly1_A  TM=1.008E+00  e=8.923E-26  Proteus mirabilis HI4320
  4q11-assembly1_A  TM=9.939E-01  e=5.186E-23  Proteus mirabilis HI4320
  6omf-assembly1_J  TM=9.490E-01  e=8.861E-14  Salmonella enterica subsp. enterica serovar Typhimurium
  6kj6-assembly1_J  TM=9.109E-01  e=4.534E-11  Escherichia coli ATCC 8739
  2mz8-assembly1_A  TM=8.226E-01  e=5.207E-12  Salmonella enterica subsp. enterica serovar Typhimurium str. LT2

Secondary structure (DSSP, 8-state):
--S-HHHHHHHHHTT-TTB-GGG---EE-B-EEEEES-TTS-SSS--EEEE--EEEETTEEEE---EEEE-TTS-EES-----HHHHHHHHHHHHHHHHHHHHHHHHT--EEE-------S--/---HHHHHHHHHTT-TTB-GGG-BTTEE-B-EEEEES-TTS-GGG--EEEE--EEEETTEEEE---EEEE-TTS-EES-----HHHHHHHHHHHHHHHHHHHHHHHHT--EEE-------S--

Organism: Proteus mirabilis (strain HI4320) (NCBI:txid529507)

InterPro domains:
  IPR009986 Sigma factor-binding transcriptional regulator Crl [MF_01178] (1-128)
  IPR009986 Sigma factor-binding transcriptional regulator Crl [NF008217] (1-130)
  IPR009986 Sigma factor-binding transcriptional regulator Crl [PF07417] (1-126)
  IPR038208 Sigma factor-binding protein Crl superfamily [G3DSA:3.30.310.230] (1-133)

Foldseek 3Di:
DPPDPVVLVVLLPVLDQFWDVVPAPQKTKGWDQQAWPDPVDDPQFIKGWAKMIWHDDPLEIEDDMATAMQGNVRDGDRHHDPDPVRVVRRVVVVVVSVVSVVVSSVVSPHYYYDPPVVHDDDD/DPDPVVVVVLLPVLDQFWDVVPDDPQKTKTWDQQAWPDPVDDPLFIKGWAKMIWGDDPLETEDDMATAIQGNVRDGDRHGDPDPVRVVRRVVVVVSSVVSVCVSSVVVPYYHYDPPVPHDDDD

Sequence (246 aa):
LHPTRGKLLKRFAQIGPYIREQQCESQFFFDCLAVCVNKKVTPEKREFWGWWELERNGEQLIYYYQVGLFDKNGDWVNQVISKKDVIESIHETLIRFHDFLQAAVSELETLVPDEKSNFPLPLHPTRGKLLKRFAQIGPYIREQQCQESQFFFDCLAVCVNKKVTPEKREFWGWWELERNGEQLIYYYQVGLFDKNGDWVNQVISKKDVIESIHETLIRFHDFLQAAVSELETLVPDEKSNFPLPL